Protein AF-G4ZP53-F1 (afdb_monomer_lite)

Secondary structure (DSSP, 8-state):
---------PPPPPPPPPP-PPPPPPPPPHHHHHHHHHHHHHTTT---------TT-----PPPPPPPPPPHHHHHHHHHHHHHHHHHHHHHHHT-SSHHHHHHHHHHS------------------PPP---HHHHHHHHHHHHHHHHHHHHH-TT-HHHHHHHHHHHHHHHHHHHHHHHHHHHHH-HHHHHHHHHHHHHHHHTTS---SS-SS-HHHHHHHHHHHHS-SS---TTSGGGHHHHHHHHHT-S--STTHHHHS---HHHHHHHHHHS-TTSPP-TTS--HHHHHHHTT--

Structure (mmCIF, N/CA/C/O backbone):
data_AF-G4ZP53-F1
#
_entry.id   AF-G4ZP53-F1
#
loop_
_atom_site.group_PDB
_atom_site.id
_atom_site.type_symbol
_atom_site.label_atom_id
_atom_site.label_alt_id
_atom_site.label_comp_id
_atom_site.label_asym_id
_atom_site.label_entity_id
_atom_site.label_seq_id
_atom_site.pdbx_PDB_ins_code
_atom_site.Cartn_x
_atom_site.Cartn_y
_atom_site.Cartn_z
_atom_site.occupancy
_atom_site.B_iso_or_equiv
_atom_site.auth_seq_id
_atom_site.auth_comp_id
_atom_site.auth_asym_id
_atom_site.auth_atom_id
_atom_site.pdbx_PDB_model_num
ATOM 1 N N . MET A 1 1 ? 71.358 40.873 -18.343 1.00 33.06 1 MET A N 1
ATOM 2 C CA . MET A 1 1 ? 71.218 42.328 -18.578 1.00 33.06 1 MET A CA 1
ATOM 3 C C . MET A 1 1 ? 69.753 42.599 -18.939 1.00 33.06 1 MET A C 1
ATOM 5 O O . MET A 1 1 ? 69.211 41.853 -19.737 1.00 33.06 1 MET A O 1
ATOM 9 N N . ASN A 1 2 ? 69.134 43.548 -18.224 1.00 31.17 2 ASN A N 1
ATOM 10 C CA . ASN A 1 2 ? 67.712 43.972 -18.117 1.00 31.17 2 ASN A CA 1
ATOM 11 C C . ASN A 1 2 ? 66.947 44.296 -19.434 1.00 31.17 2 ASN A C 1
ATOM 13 O O . ASN A 1 2 ? 67.624 44.522 -20.433 1.00 31.17 2 ASN A O 1
ATOM 17 N N . PRO A 1 3 ? 65.613 44.592 -19.424 1.00 44.81 3 PRO A N 1
ATOM 18 C CA . PRO A 1 3 ? 64.499 44.140 -18.559 1.00 44.81 3 PRO A CA 1
ATOM 19 C C . PRO A 1 3 ? 63.143 43.906 -19.312 1.00 44.81 3 PRO A C 1
ATOM 21 O O . PRO A 1 3 ? 63.052 43.948 -20.536 1.00 44.81 3 PRO A O 1
ATOM 24 N N . ALA A 1 4 ? 62.085 43.661 -18.526 1.00 37.22 4 ALA A N 1
ATOM 25 C CA . ALA A 1 4 ? 60.688 43.362 -18.862 1.00 37.22 4 ALA A CA 1
ATOM 26 C C . ALA A 1 4 ? 59.798 44.563 -19.270 1.00 37.22 4 ALA A C 1
ATOM 28 O O . ALA A 1 4 ? 60.019 45.681 -18.814 1.00 37.22 4 ALA A O 1
ATOM 29 N N . ALA A 1 5 ? 58.707 44.286 -20.005 1.00 38.03 5 ALA A N 1
ATOM 30 C CA . ALA A 1 5 ? 57.447 45.047 -19.950 1.00 38.03 5 ALA A CA 1
ATOM 31 C C . ALA A 1 5 ? 56.257 44.197 -20.456 1.00 38.03 5 ALA A C 1
ATOM 33 O O . ALA A 1 5 ? 56.155 43.871 -21.639 1.00 38.03 5 ALA A O 1
ATOM 34 N N . GLN A 1 6 ? 55.356 43.834 -19.537 1.00 39.41 6 GLN A N 1
ATOM 35 C CA . GLN A 1 6 ? 54.064 43.183 -19.785 1.00 39.41 6 GLN A CA 1
ATOM 36 C C . GLN A 1 6 ? 53.100 44.113 -20.546 1.00 39.41 6 GLN A C 1
ATOM 38 O O . GLN A 1 6 ? 52.934 45.271 -20.174 1.00 39.41 6 GLN A O 1
ATOM 43 N N . ARG A 1 7 ? 52.405 43.594 -21.570 1.00 39.69 7 ARG A N 1
ATOM 44 C CA . ARG A 1 7 ? 51.239 44.246 -22.194 1.00 39.69 7 ARG A CA 1
ATOM 45 C C . ARG A 1 7 ? 49.961 43.506 -21.804 1.00 39.69 7 ARG A C 1
ATOM 47 O O . ARG A 1 7 ? 49.760 42.361 -22.203 1.00 39.69 7 ARG A O 1
ATOM 54 N N . GLN A 1 8 ? 49.113 44.180 -21.036 1.00 36.97 8 GLN A N 1
ATOM 55 C CA . GLN A 1 8 ? 47.728 43.798 -20.767 1.00 36.97 8 GLN A CA 1
ATOM 56 C C . GLN A 1 8 ? 46.895 44.000 -22.049 1.00 36.97 8 GLN A C 1
ATOM 58 O O . GLN A 1 8 ? 47.072 44.994 -22.752 1.00 36.97 8 GLN A O 1
ATOM 63 N N . ARG A 1 9 ? 46.023 43.042 -22.388 1.00 35.06 9 ARG A N 1
ATOM 64 C CA . ARG A 1 9 ? 45.014 43.171 -23.453 1.00 35.06 9 ARG A CA 1
ATOM 65 C C . ARG A 1 9 ? 43.650 43.384 -22.795 1.00 35.06 9 ARG A C 1
ATOM 67 O O . ARG A 1 9 ? 43.096 42.437 -22.248 1.00 35.06 9 ARG A O 1
ATOM 74 N N . GLU A 1 10 ? 43.124 44.601 -22.873 1.00 33.16 10 GLU A N 1
ATOM 75 C CA . GLU A 1 10 ? 41.711 44.909 -22.627 1.00 33.16 10 GLU A CA 1
ATOM 76 C C . GLU A 1 10 ? 40.876 44.554 -23.873 1.00 33.16 10 GLU A C 1
ATOM 78 O O . GLU A 1 10 ? 41.286 44.823 -25.005 1.00 33.16 10 GLU A O 1
ATOM 83 N N . GLN A 1 11 ? 39.718 43.918 -23.670 1.00 34.62 11 GLN A N 1
ATOM 84 C CA . GLN A 1 11 ? 38.697 43.667 -24.696 1.00 34.62 11 GLN A CA 1
ATOM 85 C C . GLN A 1 11 ? 37.561 44.706 -24.578 1.00 34.62 11 GLN A C 1
ATOM 87 O O . GLN A 1 11 ? 37.183 45.040 -23.454 1.00 34.62 11 GLN A O 1
ATOM 92 N N . PRO A 1 12 ? 36.993 45.203 -25.697 1.00 36.53 12 PRO A N 1
ATOM 93 C CA . PRO A 1 12 ? 35.962 46.245 -25.696 1.00 36.53 12 PRO A CA 1
ATOM 94 C C . PRO A 1 12 ? 34.526 45.701 -25.536 1.00 36.53 12 PRO A C 1
ATOM 96 O O . PRO A 1 12 ? 34.220 44.573 -25.919 1.00 36.53 12 PRO A O 1
ATOM 99 N N . ALA A 1 13 ? 33.641 46.546 -24.992 1.00 38.09 13 ALA A N 1
ATOM 100 C CA . ALA A 1 13 ? 32.227 46.279 -24.702 1.00 38.09 13 ALA A CA 1
ATOM 101 C C . ALA A 1 13 ? 31.284 46.421 -25.930 1.00 38.09 13 ALA A C 1
ATOM 103 O O . ALA A 1 13 ? 31.569 47.230 -26.816 1.00 38.09 13 ALA A O 1
ATOM 104 N N . PRO A 1 14 ? 30.140 45.698 -25.982 1.00 42.34 14 PRO A N 1
ATOM 105 C CA . PRO A 1 14 ? 29.127 45.826 -27.040 1.00 42.34 14 PRO A CA 1
ATOM 106 C C . PRO A 1 14 ? 28.001 46.857 -26.730 1.00 42.34 14 PRO A C 1
ATOM 108 O O . PRO A 1 14 ? 27.829 47.246 -25.574 1.00 42.34 14 PRO A O 1
ATOM 111 N N . PRO A 1 15 ? 27.229 47.309 -27.750 1.00 40.31 15 PRO A N 1
ATOM 112 C CA . PRO A 1 15 ? 26.445 48.557 -27.723 1.00 40.31 15 PRO A CA 1
ATOM 113 C C . PRO A 1 15 ? 24.989 48.445 -27.214 1.00 40.31 15 PRO A C 1
ATOM 115 O O . PRO A 1 15 ? 24.373 47.379 -27.229 1.00 40.31 15 PRO A O 1
ATOM 118 N N . ALA A 1 16 ? 24.435 49.597 -26.811 1.00 36.03 16 ALA A N 1
ATOM 119 C CA . ALA A 1 16 ? 23.090 49.805 -26.259 1.00 36.03 16 ALA A CA 1
ATOM 120 C C . ALA A 1 16 ? 21.938 49.688 -27.288 1.00 36.03 16 ALA A C 1
ATOM 122 O O . ALA A 1 16 ? 22.104 50.002 -28.466 1.00 36.03 16 ALA A O 1
ATOM 123 N N . ARG A 1 17 ? 20.746 49.276 -26.820 1.00 37.78 17 ARG A N 1
ATOM 124 C CA . ARG A 1 17 ? 19.480 49.171 -27.586 1.00 37.78 17 ARG A CA 1
ATOM 125 C C . ARG A 1 17 ? 18.512 50.339 -27.281 1.00 37.78 17 ARG A C 1
ATOM 127 O O . ARG A 1 17 ? 18.593 50.891 -26.187 1.00 37.78 17 ARG A O 1
ATOM 134 N N . PRO A 1 18 ? 17.601 50.704 -28.212 1.00 38.97 18 PRO A N 1
ATOM 135 C CA . PRO A 1 18 ? 16.797 51.929 -28.136 1.00 38.97 18 PRO A CA 1
ATOM 136 C C . PRO A 1 18 ? 15.524 51.786 -27.280 1.00 38.97 18 PRO A C 1
ATOM 138 O O . PRO A 1 18 ? 14.988 50.691 -27.116 1.00 38.97 18 PRO A O 1
ATOM 141 N N . ALA A 1 19 ? 15.039 52.919 -26.760 1.00 35.34 19 ALA A N 1
ATOM 142 C CA . ALA A 1 19 ? 13.838 53.046 -25.932 1.00 35.34 19 ALA A CA 1
ATOM 143 C C . ALA A 1 19 ? 12.534 52.961 -26.753 1.00 35.34 19 ALA A C 1
ATOM 145 O O . ALA A 1 19 ? 12.456 53.500 -27.856 1.00 35.34 19 ALA A O 1
ATOM 146 N N . CYS A 1 20 ? 11.502 52.319 -26.194 1.00 30.23 20 CYS A N 1
ATOM 147 C CA . CYS A 1 20 ? 10.153 52.231 -26.764 1.00 30.23 20 CYS A CA 1
ATOM 148 C C . CYS A 1 20 ? 9.180 53.119 -25.960 1.00 30.23 20 CYS A C 1
ATOM 150 O O . CYS A 1 20 ? 9.273 53.181 -24.735 1.00 30.23 20 CYS A O 1
ATOM 152 N N . ALA A 1 21 ? 8.292 53.831 -26.659 1.00 35.56 21 ALA A N 1
ATOM 153 C CA . ALA A 1 21 ? 7.362 54.837 -26.130 1.00 35.56 21 ALA A CA 1
ATOM 154 C C . ALA A 1 21 ? 6.131 54.223 -25.409 1.00 35.56 21 ALA A C 1
ATOM 156 O O . ALA A 1 21 ? 5.796 53.066 -25.669 1.00 35.56 21 ALA A O 1
ATOM 157 N N . PRO A 1 22 ? 5.429 54.970 -24.527 1.00 40.16 22 PRO A N 1
ATOM 158 C CA . PRO A 1 22 ? 4.299 54.444 -23.756 1.00 40.16 22 PRO A CA 1
ATOM 159 C C . PRO A 1 22 ? 2.994 54.393 -24.571 1.00 40.16 22 PRO A C 1
ATOM 161 O O . PRO A 1 22 ? 2.666 55.321 -25.308 1.00 40.16 22 PRO A O 1
ATOM 164 N N . THR A 1 23 ? 2.234 53.305 -24.407 1.00 33.75 23 THR A N 1
ATOM 165 C CA . THR A 1 23 ? 0.906 53.100 -25.017 1.00 33.75 23 THR A CA 1
ATOM 166 C C . THR A 1 23 ? -0.193 53.654 -24.100 1.00 33.75 23 THR A C 1
ATOM 168 O O . THR A 1 23 ? -0.129 53.499 -22.883 1.00 33.75 23 THR A O 1
ATOM 171 N N . ARG A 1 24 ? -1.173 54.335 -24.704 1.00 37.19 24 ARG A N 1
ATOM 172 C CA . ARG A 1 24 ? -2.328 55.021 -24.096 1.00 37.19 24 ARG A CA 1
ATOM 173 C C . ARG A 1 24 ? -3.359 54.013 -23.557 1.00 37.19 24 ARG A C 1
ATOM 175 O O . ARG A 1 24 ? -3.644 53.037 -24.239 1.00 37.19 24 ARG A O 1
ATOM 182 N N . ALA A 1 25 ? -3.899 54.261 -22.361 1.00 37.12 25 ALA A N 1
ATOM 183 C CA . ALA A 1 25 ? -4.948 53.452 -21.732 1.00 37.12 25 ALA A CA 1
ATOM 184 C C . ALA A 1 25 ? -6.344 53.781 -22.304 1.00 37.12 25 ALA A C 1
ATOM 186 O O . ALA A 1 25 ? -6.660 54.955 -22.511 1.00 37.12 25 ALA A O 1
ATOM 187 N N . GLU A 1 26 ? -7.146 52.746 -22.553 1.00 37.09 26 GLU A N 1
ATOM 188 C CA . GLU A 1 26 ? -8.565 52.811 -22.945 1.00 37.09 26 GLU A CA 1
ATOM 189 C C . GLU A 1 26 ? -9.462 52.940 -21.691 1.00 37.09 26 GLU A C 1
ATOM 191 O O . GLU A 1 26 ? -9.089 52.410 -20.641 1.00 37.09 26 GLU A O 1
ATOM 196 N N . PRO A 1 27 ? -10.614 53.638 -21.758 1.00 43.22 27 PRO A N 1
ATOM 197 C CA . PRO A 1 27 ? -11.526 53.786 -20.621 1.00 43.22 27 PRO A CA 1
ATOM 198 C C . PRO A 1 27 ? -12.309 52.488 -20.338 1.00 43.22 27 PRO A C 1
ATOM 200 O O . PRO A 1 27 ? -12.797 51.843 -21.265 1.00 43.22 27 PRO A O 1
ATOM 203 N N . ALA A 1 28 ? -12.405 52.117 -19.055 1.00 44.16 28 ALA A N 1
ATOM 204 C CA . ALA A 1 28 ? -13.168 50.967 -18.560 1.00 44.16 28 ALA A CA 1
ATOM 205 C C . ALA A 1 28 ? -14.678 51.138 -18.811 1.00 44.16 28 ALA A C 1
ATOM 207 O O . ALA A 1 28 ? -15.167 52.264 -18.894 1.00 44.16 28 ALA A O 1
ATOM 208 N N . SER A 1 29 ? -15.392 50.024 -18.991 1.00 49.84 29 SER A N 1
ATOM 209 C CA . SER A 1 29 ? -16.815 50.012 -19.348 1.00 49.84 29 SER A CA 1
ATOM 210 C C . SER A 1 29 ? -17.708 50.034 -18.105 1.00 49.84 29 SER A C 1
ATOM 212 O O . SER A 1 29 ? -17.374 49.388 -17.116 1.00 49.84 29 SER A O 1
ATOM 214 N N . ASP A 1 30 ? -18.871 50.691 -18.190 1.00 53.75 30 ASP A N 1
ATOM 215 C CA . ASP A 1 30 ? -19.864 50.835 -17.103 1.00 53.75 30 ASP A CA 1
ATOM 216 C C . ASP A 1 30 ? -20.312 49.498 -16.457 1.00 53.75 30 ASP A C 1
ATOM 218 O O . ASP A 1 30 ? -20.890 49.494 -15.377 1.00 53.75 30 ASP A O 1
ATOM 222 N N . HIS A 1 31 ? -20.046 48.344 -17.084 1.00 53.19 31 HIS A N 1
ATOM 223 C CA . HIS A 1 31 ? -20.372 47.024 -16.527 1.00 53.19 31 HIS A CA 1
ATOM 224 C C . HIS A 1 31 ? -19.413 46.535 -15.435 1.00 53.19 31 HIS A C 1
ATOM 226 O O . HIS A 1 31 ? -19.810 45.702 -14.622 1.00 53.19 31 HIS A O 1
ATOM 232 N N . ASP A 1 32 ? -18.173 47.025 -15.411 1.00 54.69 32 ASP A N 1
ATOM 233 C CA . ASP A 1 32 ? -17.191 46.622 -14.399 1.00 54.69 32 ASP A CA 1
ATOM 234 C C . ASP A 1 32 ? -17.500 47.287 -13.042 1.00 54.69 32 ASP A C 1
ATOM 236 O O . ASP A 1 32 ? -17.315 46.684 -11.987 1.00 54.69 32 ASP A O 1
ATOM 240 N N . GLU A 1 33 ? -18.076 48.494 -13.073 1.00 57.78 33 GLU A N 1
ATOM 241 C CA . GLU A 1 33 ? -18.427 49.270 -11.878 1.00 57.78 33 GLU A CA 1
ATOM 242 C C . GLU A 1 33 ? -19.591 48.646 -11.085 1.00 57.78 33 GLU A C 1
ATOM 244 O O . GLU A 1 33 ? -19.566 48.645 -9.853 1.00 57.78 33 GLU A O 1
ATOM 249 N N . ASP A 1 34 ? -20.576 48.054 -11.772 1.00 62.50 34 ASP A N 1
ATOM 250 C CA . ASP A 1 34 ? -21.706 47.362 -11.135 1.00 62.50 34 ASP A CA 1
ATOM 251 C C . ASP A 1 34 ? -21.264 46.068 -10.424 1.00 62.50 34 ASP A C 1
ATOM 253 O O . ASP A 1 34 ? -21.747 45.756 -9.332 1.00 62.50 34 ASP A O 1
ATOM 257 N N . ILE A 1 35 ? -20.307 45.334 -11.006 1.00 59.75 35 ILE A N 1
ATOM 258 C CA . ILE A 1 35 ? -19.747 44.108 -10.414 1.00 59.75 35 ILE A CA 1
ATOM 259 C C . ILE A 1 35 ? -18.909 44.455 -9.178 1.00 59.75 35 ILE A C 1
ATOM 261 O O . ILE A 1 35 ? -19.040 43.807 -8.137 1.00 59.75 35 ILE A O 1
ATOM 265 N N . ASP A 1 36 ? -18.089 45.503 -9.260 1.00 60.09 36 ASP A N 1
ATOM 266 C CA . ASP A 1 36 ? -17.281 45.973 -8.134 1.00 60.09 36 ASP A CA 1
ATOM 267 C C . ASP A 1 36 ? -18.156 46.494 -6.981 1.00 60.09 36 ASP A C 1
ATOM 269 O O . ASP A 1 36 ? -17.849 46.253 -5.809 1.00 60.09 36 ASP A O 1
ATOM 273 N N . ALA A 1 37 ? -19.283 47.146 -7.289 1.00 60.72 37 ALA A N 1
ATOM 274 C CA . ALA A 1 37 ? -20.250 47.602 -6.292 1.00 60.72 37 ALA A CA 1
ATOM 275 C C . ALA A 1 37 ? -20.976 46.437 -5.592 1.00 60.72 37 ALA A C 1
ATOM 277 O O . ALA A 1 37 ? -21.176 46.478 -4.374 1.00 60.72 37 ALA A O 1
ATOM 278 N N . GLU A 1 38 ? -21.334 45.380 -6.329 1.00 61.84 38 GLU A N 1
ATOM 279 C CA . GLU A 1 38 ? -21.962 44.175 -5.770 1.00 61.84 38 GLU A CA 1
ATOM 280 C C . GLU A 1 38 ? -20.986 43.375 -4.884 1.00 61.84 38 GLU A C 1
ATOM 282 O O . GLU A 1 38 ? -21.357 42.919 -3.796 1.00 61.84 38 GLU A O 1
ATOM 287 N N . ILE A 1 39 ? -19.713 43.269 -5.287 1.00 57.72 39 ILE A N 1
ATOM 288 C CA . ILE A 1 39 ? -18.646 42.642 -4.488 1.00 57.72 39 ILE A CA 1
ATOM 289 C C . ILE A 1 39 ? -18.369 43.458 -3.215 1.00 57.72 39 ILE A C 1
ATOM 291 O O . ILE A 1 39 ? -18.307 42.897 -2.119 1.00 57.72 39 ILE A O 1
ATOM 295 N N . ALA A 1 40 ? -18.279 44.787 -3.321 1.00 59.62 40 ALA A N 1
ATOM 296 C CA . ALA A 1 40 ? -18.036 45.664 -2.175 1.00 59.62 40 ALA A CA 1
ATOM 297 C C . ALA A 1 40 ? -19.169 45.621 -1.134 1.00 59.62 40 ALA A C 1
ATOM 299 O O . ALA A 1 40 ? -18.906 45.704 0.069 1.00 59.62 40 ALA A O 1
ATOM 300 N N . ALA A 1 41 ? -20.422 45.458 -1.574 1.00 63.22 41 ALA A N 1
ATOM 301 C CA . ALA A 1 41 ? -21.568 45.304 -0.680 1.00 63.22 41 ALA A CA 1
ATOM 302 C C . ALA A 1 41 ? -21.555 43.962 0.075 1.00 63.22 41 ALA A C 1
ATOM 304 O O . ALA A 1 41 ? -22.010 43.896 1.219 1.00 63.22 41 ALA A O 1
ATOM 305 N N . ARG A 1 42 ? -21.013 42.901 -0.540 1.00 59.12 42 ARG A N 1
ATOM 306 C CA . ARG A 1 42 ? -20.902 41.565 0.063 1.00 59.12 42 ARG A CA 1
ATOM 307 C C . ARG A 1 42 ? -19.813 41.483 1.137 1.00 59.12 42 ARG A C 1
ATOM 309 O O . ARG A 1 42 ? -20.034 40.828 2.153 1.00 59.12 42 ARG A O 1
ATOM 316 N N . ASP A 1 43 ? -18.698 42.186 0.942 1.00 55.91 43 ASP A N 1
ATOM 317 C CA . ASP A 1 43 ? -17.514 42.131 1.817 1.00 55.91 43 ASP A CA 1
ATOM 318 C C . ASP A 1 43 ? -17.404 43.334 2.784 1.00 55.91 43 ASP A C 1
ATOM 320 O O . ASP A 1 43 ? -16.343 43.619 3.337 1.00 55.91 43 ASP A O 1
ATOM 324 N N . GLY A 1 44 ? -18.504 44.064 3.009 1.00 56.28 44 GLY A N 1
ATOM 325 C CA . GLY A 1 44 ? -18.569 45.138 4.011 1.00 56.28 44 GLY A CA 1
ATOM 326 C C . GLY A 1 44 ? -17.712 46.374 3.701 1.00 56.28 44 GLY A C 1
ATOM 327 O O . GLY A 1 44 ? -17.406 47.146 4.608 1.00 56.28 44 GLY A O 1
ATOM 328 N N . GLY A 1 45 ? -17.333 46.583 2.437 1.00 54.53 45 GLY A N 1
ATOM 329 C CA . GLY A 1 45 ? -16.520 47.721 2.002 1.00 54.53 45 GLY A CA 1
ATOM 330 C C . GLY A 1 45 ? -15.002 47.556 2.161 1.00 54.53 45 GLY A C 1
ATOM 331 O O . GLY A 1 45 ? -14.269 48.512 1.904 1.00 54.53 45 GLY A O 1
ATOM 332 N N . GLU A 1 46 ? -14.495 46.378 2.541 1.00 49.22 46 GLU A N 1
ATOM 333 C CA . GLU A 1 46 ? -13.049 46.117 2.557 1.00 49.22 46 GLU A CA 1
ATOM 334 C C . GLU A 1 46 ? -12.534 45.780 1.146 1.00 49.22 46 GLU A C 1
ATOM 336 O O . GLU A 1 46 ? -12.461 44.626 0.730 1.00 49.22 46 GLU A O 1
ATOM 341 N N . ALA A 1 47 ? -12.153 46.808 0.382 1.00 51.59 47 ALA A N 1
ATOM 342 C CA . ALA A 1 47 ? -11.497 46.624 -0.909 1.00 51.59 47 ALA A CA 1
ATOM 343 C C . ALA A 1 47 ? -10.062 46.094 -0.715 1.00 51.59 47 ALA A C 1
ATOM 345 O O . ALA A 1 47 ? -9.168 46.813 -0.254 1.00 51.59 47 ALA A O 1
ATOM 346 N N . PHE A 1 48 ? -9.822 44.833 -1.083 1.00 49.03 48 PHE A N 1
ATOM 347 C CA . PHE A 1 48 ? -8.476 44.259 -1.085 1.00 49.03 48 PHE A CA 1
ATOM 348 C C . PHE A 1 48 ? -7.577 44.995 -2.095 1.00 49.03 48 PHE A C 1
ATOM 350 O O . PHE A 1 48 ? -7.991 45.225 -3.232 1.00 49.03 48 PHE A O 1
ATOM 357 N N . PRO A 1 49 ? -6.326 45.345 -1.736 1.00 54.38 49 PRO A N 1
ATOM 358 C CA . PRO A 1 49 ? -5.443 46.067 -2.641 1.00 54.38 49 PRO A CA 1
ATOM 359 C C . PRO A 1 49 ? -5.119 45.210 -3.868 1.00 54.38 49 PRO A C 1
ATOM 361 O O . PRO A 1 49 ? -4.477 44.160 -3.768 1.00 54.38 49 PRO A O 1
ATOM 364 N N . THR A 1 50 ? -5.520 45.682 -5.046 1.00 55.28 50 THR A N 1
ATOM 365 C CA . THR A 1 50 ? -5.150 45.093 -6.332 1.00 55.28 50 THR A CA 1
ATOM 366 C C . THR A 1 50 ? -3.671 45.361 -6.601 1.00 55.28 50 THR A C 1
ATOM 368 O O . THR A 1 50 ? -3.244 46.473 -6.909 1.00 55.28 50 THR A O 1
ATOM 371 N N . LEU A 1 51 ? -2.841 44.327 -6.441 1.00 56.41 51 LEU A N 1
ATOM 372 C CA . LEU A 1 51 ? -1.410 44.417 -6.729 1.00 56.41 51 LEU A CA 1
ATOM 373 C C . LEU A 1 51 ? -1.185 44.316 -8.248 1.00 56.41 51 LEU A C 1
ATOM 375 O O . LEU A 1 51 ? -1.547 43.295 -8.836 1.00 56.41 51 LEU A O 1
ATOM 379 N N . PRO A 1 52 ? -0.552 45.308 -8.905 1.00 54.66 52 PRO A N 1
ATOM 380 C CA . PRO A 1 52 ? -0.274 45.232 -10.334 1.00 54.66 52 PRO A CA 1
ATOM 381 C C . PRO A 1 52 ? 0.810 44.178 -10.609 1.00 54.66 52 PRO A C 1
ATOM 383 O O . PRO A 1 52 ? 2.000 44.373 -10.335 1.00 54.66 52 PRO A O 1
ATOM 386 N N . ILE A 1 53 ? 0.396 43.037 -11.162 1.00 54.66 53 ILE A N 1
ATOM 387 C CA . ILE A 1 53 ? 1.297 41.971 -11.611 1.00 54.66 53 ILE A CA 1
ATOM 388 C C . ILE A 1 53 ? 1.830 42.355 -12.998 1.00 54.66 53 ILE A C 1
ATOM 390 O O . ILE A 1 53 ? 1.169 42.161 -14.013 1.00 54.66 53 ILE A O 1
ATOM 394 N N . GLY A 1 54 ? 3.035 42.919 -13.043 1.00 61.03 54 GLY A N 1
ATOM 395 C CA . GLY A 1 54 ? 3.803 43.146 -14.265 1.00 61.03 54 GLY A CA 1
ATOM 396 C C . GLY A 1 54 ? 4.934 42.116 -14.408 1.00 61.03 54 GLY A C 1
ATOM 397 O O . GLY A 1 54 ? 5.313 41.475 -13.426 1.00 61.03 54 GLY A O 1
ATOM 398 N N . PRO A 1 55 ? 5.549 41.972 -15.598 1.00 55.47 55 PRO A N 1
ATOM 399 C CA . PRO A 1 55 ? 6.572 40.951 -15.882 1.00 55.47 55 PRO A CA 1
ATOM 400 C C . PRO A 1 55 ? 7.903 41.109 -15.111 1.00 55.47 55 PRO A C 1
ATOM 402 O O . PRO A 1 55 ? 8.841 40.351 -15.345 1.00 55.47 55 PRO A O 1
ATOM 405 N N . GLY A 1 56 ? 7.995 42.063 -14.179 1.00 57.44 56 GLY A N 1
ATOM 406 C CA . GLY A 1 56 ? 9.121 42.240 -13.255 1.00 57.44 56 GLY A CA 1
ATOM 407 C C . GLY A 1 56 ? 8.725 42.340 -11.777 1.00 57.44 56 GLY A C 1
ATOM 408 O O . GLY A 1 56 ? 9.607 42.458 -10.928 1.00 57.44 56 GLY A O 1
ATOM 409 N N . THR A 1 57 ? 7.434 42.283 -11.437 1.00 53.06 57 THR A N 1
ATOM 410 C CA . THR A 1 57 ? 6.963 42.364 -10.049 1.00 53.06 57 THR A CA 1
ATOM 411 C C . THR A 1 57 ? 6.883 40.961 -9.455 1.00 53.06 57 THR A C 1
ATOM 413 O O . THR A 1 57 ? 5.831 40.334 -9.408 1.00 53.06 57 THR A O 1
ATOM 416 N N . ALA A 1 58 ? 8.016 40.436 -8.988 1.00 56.88 58 ALA A N 1
ATOM 417 C CA . ALA A 1 58 ? 7.978 39.347 -8.018 1.00 56.88 58 ALA A CA 1
ATOM 418 C C . ALA A 1 58 ? 7.647 39.971 -6.651 1.00 56.88 58 ALA A C 1
ATOM 420 O O . ALA A 1 58 ? 8.476 40.733 -6.144 1.00 56.88 58 ALA A O 1
ATOM 421 N N . PRO A 1 59 ? 6.469 39.714 -6.047 1.00 57.91 59 PRO A N 1
ATOM 422 C CA . PRO A 1 59 ? 6.181 40.230 -4.717 1.00 57.91 59 PRO A CA 1
ATOM 423 C C . PRO A 1 59 ? 7.269 39.745 -3.756 1.00 57.91 59 PRO A C 1
ATOM 425 O O . PRO A 1 59 ? 7.582 38.550 -3.690 1.00 57.91 59 PRO A O 1
ATOM 428 N N . ALA A 1 60 ? 7.894 40.689 -3.050 1.00 57.03 60 ALA A N 1
ATOM 429 C CA . ALA A 1 60 ? 8.897 40.374 -2.046 1.00 57.03 60 ALA A CA 1
ATOM 430 C C . ALA A 1 60 ? 8.291 39.396 -1.031 1.00 57.03 60 ALA A C 1
ATOM 432 O O . ALA A 1 60 ? 7.136 39.545 -0.629 1.00 57.03 60 ALA A O 1
ATOM 433 N N . ARG A 1 61 ? 9.056 38.371 -0.632 1.00 56.12 61 ARG A N 1
ATOM 434 C CA . ARG A 1 61 ? 8.601 37.385 0.356 1.00 56.12 61 ARG A CA 1
ATOM 435 C C . ARG A 1 61 ? 8.272 38.102 1.667 1.00 56.12 61 ARG A C 1
ATOM 437 O O . ARG A 1 61 ? 9.177 38.426 2.429 1.00 56.12 61 ARG A O 1
ATOM 444 N N . GLN A 1 62 ? 6.986 38.324 1.917 1.00 56.53 62 GLN A N 1
ATOM 445 C CA . GLN A 1 62 ? 6.489 38.814 3.197 1.00 56.53 62 GLN A CA 1
ATOM 446 C C . GLN A 1 62 ? 6.827 37.780 4.290 1.00 56.53 62 GLN A C 1
ATOM 448 O O . GLN A 1 62 ? 6.764 36.567 4.031 1.00 56.53 62 GLN A O 1
ATOM 453 N N . PRO A 1 63 ? 7.215 38.213 5.502 1.00 57.22 63 PRO A N 1
ATOM 454 C CA . PRO A 1 63 ? 7.365 37.303 6.627 1.00 57.22 63 PRO A CA 1
ATOM 455 C C . PRO A 1 63 ? 6.033 36.587 6.874 1.00 57.22 63 PRO A C 1
ATOM 457 O O . PRO A 1 63 ? 4.964 37.189 6.818 1.00 57.22 63 PRO A O 1
ATOM 460 N N . ARG A 1 64 ? 6.094 35.272 7.110 1.00 64.25 64 ARG A N 1
ATOM 461 C CA . ARG A 1 64 ? 4.903 34.455 7.376 1.00 64.25 64 ARG A CA 1
ATOM 462 C C . ARG A 1 64 ? 4.134 35.043 8.560 1.00 64.25 64 ARG A C 1
ATOM 464 O O . ARG A 1 64 ? 4.742 35.235 9.614 1.00 64.25 64 ARG A O 1
ATOM 471 N N . LEU A 1 65 ? 2.827 35.262 8.390 1.00 61.81 65 LEU A N 1
ATOM 472 C CA . LEU A 1 65 ? 1.910 35.570 9.487 1.00 61.81 65 LEU A CA 1
ATOM 473 C C . LEU A 1 65 ? 2.141 34.550 10.607 1.00 61.81 65 LEU A C 1
ATOM 475 O O . LEU A 1 65 ? 2.057 33.339 10.387 1.00 61.81 65 LEU A O 1
ATOM 479 N N . ARG A 1 66 ? 2.520 35.038 11.788 1.00 61.28 66 ARG A N 1
ATOM 480 C CA . ARG A 1 66 ? 2.648 34.213 12.987 1.00 61.28 66 ARG A CA 1
ATOM 481 C C . ARG A 1 66 ? 1.348 34.355 13.756 1.00 61.28 66 ARG A C 1
ATOM 483 O O . ARG A 1 66 ? 1.009 35.461 14.162 1.00 61.28 66 ARG A O 1
ATOM 490 N N . LEU A 1 67 ? 0.633 33.246 13.928 1.00 65.38 67 LEU A N 1
ATOM 491 C CA . LEU A 1 67 ? -0.495 33.197 14.851 1.00 65.38 67 LEU A CA 1
ATOM 492 C C . LEU A 1 67 ? 0.010 33.597 16.244 1.00 65.38 67 LEU A C 1
ATOM 494 O O . LEU A 1 67 ? 1.098 33.175 16.654 1.00 65.38 67 LEU A O 1
ATOM 498 N N . ARG A 1 68 ? -0.746 34.452 16.942 1.00 78.69 68 ARG A N 1
ATOM 499 C CA . ARG A 1 68 ? -0.463 34.784 18.342 1.00 78.69 68 ARG A CA 1
ATOM 500 C C . ARG A 1 68 ? -0.522 33.486 19.147 1.00 78.69 68 ARG A C 1
ATOM 502 O O . ARG A 1 68 ? -1.432 32.689 18.935 1.00 78.69 68 ARG A O 1
ATOM 509 N N . GLN A 1 69 ? 0.436 33.268 20.045 1.00 75.12 69 GLN A N 1
ATOM 510 C CA . GLN A 1 69 ? 0.324 32.161 20.992 1.00 75.12 69 GLN A CA 1
ATOM 511 C C . GLN A 1 69 ? -0.864 32.449 21.916 1.00 75.12 69 GLN A C 1
ATOM 513 O O . GLN A 1 69 ? -0.914 33.516 22.528 1.00 75.12 69 GLN A O 1
ATOM 518 N N . LEU A 1 70 ? -1.834 31.538 21.932 1.00 75.69 70 LEU A N 1
ATOM 519 C CA . LEU A 1 70 ? -2.961 31.558 22.862 1.00 75.69 70 LEU A CA 1
ATOM 520 C C . LEU A 1 70 ? -2.461 31.110 24.238 1.00 75.69 70 LEU A C 1
ATOM 522 O O . LEU A 1 70 ? -1.613 30.213 24.304 1.00 75.69 70 LEU A O 1
ATOM 526 N N . THR A 1 71 ? -2.959 31.720 25.314 1.00 86.62 71 THR A N 1
ATOM 527 C CA . THR A 1 71 ? -2.698 31.221 26.676 1.00 86.62 71 THR A CA 1
ATOM 528 C C . THR A 1 71 ? -3.366 29.860 26.879 1.00 86.62 71 THR A C 1
ATOM 530 O O . THR A 1 71 ? -4.244 29.482 26.109 1.00 86.62 71 THR A O 1
ATOM 533 N N . GLU A 1 72 ? -2.950 29.107 27.896 1.00 80.50 72 GLU A N 1
ATOM 534 C CA . GLU A 1 72 ? -3.529 27.788 28.202 1.00 80.50 72 GLU A CA 1
ATOM 535 C C . GLU A 1 72 ? -5.049 27.875 28.425 1.00 80.50 72 GLU A C 1
ATOM 537 O O . GLU A 1 72 ? -5.799 27.122 27.812 1.00 80.50 72 GLU A O 1
ATOM 542 N N . ASP A 1 73 ? -5.514 28.898 29.151 1.00 84.31 73 ASP A N 1
ATOM 543 C CA . ASP A 1 73 ? -6.947 29.167 29.346 1.00 84.31 73 ASP A CA 1
ATOM 544 C C . ASP A 1 73 ? -7.687 29.466 28.026 1.00 84.31 73 ASP A C 1
ATOM 546 O O . ASP A 1 73 ? -8.816 29.026 27.818 1.00 84.31 73 ASP A O 1
ATOM 550 N N . GLU A 1 74 ? -7.058 30.210 27.107 1.00 81.38 74 GLU A N 1
ATOM 551 C CA . GLU A 1 74 ? -7.631 30.509 25.788 1.00 81.38 74 GLU A CA 1
ATOM 552 C C . GLU A 1 74 ? -7.647 29.266 24.881 1.00 81.38 74 GLU A C 1
ATOM 554 O O . GLU A 1 74 ? -8.554 29.114 24.061 1.00 81.38 74 GLU A O 1
ATOM 559 N N . GLN A 1 75 ? -6.661 28.373 25.019 1.00 81.81 75 GLN A N 1
ATOM 560 C CA . GLN A 1 75 ? -6.614 27.097 24.301 1.00 81.81 75 GLN A CA 1
ATOM 561 C C . GLN A 1 75 ? -7.690 26.139 24.804 1.00 81.81 75 GLN A C 1
ATOM 563 O O . GLN A 1 75 ? -8.379 25.543 23.982 1.00 81.81 75 GLN A O 1
ATOM 568 N N . GLU A 1 76 ? -7.888 26.043 26.117 1.00 83.56 76 GLU A N 1
ATOM 569 C CA . GLU A 1 76 ? -8.941 25.222 26.720 1.00 83.56 76 GLU A CA 1
ATOM 570 C C . GLU A 1 76 ? -10.342 25.748 26.350 1.00 83.56 76 GLU A C 1
ATOM 572 O O . GLU A 1 76 ? -11.237 24.989 25.970 1.00 83.56 76 GLU A O 1
ATOM 577 N N . ALA A 1 77 ? -10.531 27.074 26.348 1.00 85.62 77 ALA A N 1
ATOM 578 C CA . ALA A 1 77 ? -11.769 27.699 25.878 1.00 85.62 77 ALA A CA 1
ATOM 579 C C . ALA A 1 77 ? -12.025 27.438 24.379 1.00 85.62 77 ALA A C 1
ATOM 581 O O . ALA A 1 77 ? -13.156 27.182 23.967 1.00 85.62 77 ALA A O 1
ATOM 582 N N . ALA A 1 78 ? -10.979 27.462 23.547 1.00 82.25 78 ALA A N 1
ATOM 583 C CA . ALA A 1 78 ? -11.097 27.134 22.129 1.00 82.25 78 ALA A CA 1
ATOM 584 C C . ALA A 1 78 ? -11.366 25.636 21.898 1.00 82.25 78 ALA A C 1
ATOM 586 O O . ALA A 1 78 ? -12.170 25.287 21.034 1.00 82.25 78 ALA A O 1
ATOM 587 N N . ALA A 1 79 ? -10.728 24.757 22.673 1.00 80.31 79 ALA A N 1
ATOM 588 C CA . ALA A 1 79 ? -10.924 23.314 22.607 1.00 80.31 79 ALA A CA 1
ATOM 589 C C . ALA A 1 79 ? -12.353 22.929 23.006 1.00 80.31 79 ALA A C 1
ATOM 591 O O . ALA A 1 79 ? -13.007 22.190 22.276 1.00 80.31 79 ALA A O 1
ATOM 592 N N . SER A 1 80 ? -12.877 23.497 24.095 1.00 84.81 80 SER A N 1
ATOM 593 C CA . SER A 1 80 ? -14.265 23.278 24.525 1.00 84.81 80 SER A CA 1
ATOM 594 C C . SER A 1 80 ? -15.290 23.809 23.515 1.00 84.81 80 SER A C 1
ATOM 596 O O . SER A 1 80 ? -16.282 23.133 23.235 1.00 84.81 80 SER A O 1
ATOM 598 N N . ALA A 1 81 ? -15.039 24.966 22.893 1.00 83.25 81 ALA A N 1
ATOM 599 C CA . ALA A 1 81 ? -15.895 25.485 21.825 1.00 83.25 81 ALA A CA 1
ATOM 600 C C . ALA A 1 81 ? -15.885 24.582 20.574 1.00 83.25 81 ALA A C 1
ATOM 602 O O . ALA A 1 81 ? -16.944 24.296 20.014 1.00 83.25 81 ALA A O 1
ATOM 603 N N . LEU A 1 82 ? -14.709 24.094 20.159 1.00 85.94 82 LEU A N 1
ATOM 604 C CA . LEU A 1 82 ? -14.575 23.149 19.043 1.00 85.94 82 LEU A CA 1
ATOM 605 C C . LEU A 1 82 ? -15.246 21.809 19.344 1.00 85.94 82 LEU A C 1
ATOM 607 O O . LEU A 1 82 ? -15.914 21.263 18.471 1.00 85.94 82 LEU A O 1
ATOM 611 N N . GLN A 1 83 ? -15.099 21.304 20.568 1.00 84.06 83 GLN A N 1
ATOM 612 C CA . GLN A 1 83 ? -15.741 20.076 21.026 1.00 84.06 83 GLN A CA 1
ATOM 613 C C . GLN A 1 83 ? -17.269 20.208 20.974 1.00 84.06 83 GLN A C 1
ATOM 615 O O . GLN A 1 83 ? -17.934 19.360 20.388 1.00 84.06 83 GLN A O 1
ATOM 620 N N . THR A 1 84 ? -17.816 21.317 21.483 1.00 87.50 84 THR A N 1
ATOM 621 C CA . THR A 1 84 ? -19.264 21.594 21.450 1.00 87.50 84 THR A CA 1
ATOM 622 C C . THR A 1 84 ? -19.785 21.660 20.012 1.00 87.50 84 THR A C 1
ATOM 624 O O . THR A 1 84 ? -20.811 21.067 19.686 1.00 87.50 84 THR A O 1
ATOM 627 N N . MET A 1 85 ? -19.056 22.342 19.123 1.00 84.69 85 MET A N 1
ATOM 628 C CA . MET A 1 85 ? -19.396 22.412 17.700 1.00 84.69 85 MET A CA 1
ATOM 629 C C . MET A 1 85 ? -19.329 21.032 17.025 1.00 84.69 85 MET A C 1
ATOM 631 O O . MET A 1 85 ? -20.181 20.714 16.196 1.00 84.69 85 MET A O 1
ATOM 635 N N . ALA A 1 86 ? -18.324 20.217 17.356 1.00 84.94 86 ALA A N 1
ATOM 636 C CA . ALA A 1 86 ? -18.161 18.878 16.799 1.00 84.94 86 ALA A CA 1
ATOM 637 C C . ALA A 1 86 ? -19.293 17.940 17.237 1.00 84.94 86 ALA A C 1
ATOM 639 O O . ALA A 1 86 ? -19.822 17.205 16.407 1.00 84.94 86 ALA A O 1
ATOM 640 N N . GLU A 1 87 ? -19.699 18.002 18.505 1.00 86.38 87 GLU A N 1
ATOM 641 C CA . GLU A 1 87 ? -20.834 17.244 19.039 1.00 86.38 87 GLU A CA 1
ATOM 642 C C . GLU A 1 87 ? -22.152 17.668 18.378 1.00 86.38 87 GLU A C 1
ATOM 644 O O . GLU A 1 87 ? -22.923 16.818 17.937 1.00 86.38 87 GLU A O 1
ATOM 649 N N . GLU A 1 88 ? -22.384 18.974 18.210 1.00 86.25 88 GLU A N 1
ATOM 650 C CA . GLU A 1 88 ? -23.573 19.483 17.519 1.00 86.25 88 GLU A CA 1
ATOM 651 C C . GLU A 1 88 ? -23.631 19.024 16.051 1.00 86.25 88 GLU A C 1
ATOM 653 O O . GLU A 1 88 ? -24.693 18.644 15.553 1.00 86.25 88 GLU A O 1
ATOM 658 N N . LEU A 1 89 ? -22.495 19.044 15.347 1.00 83.25 89 LEU A N 1
ATOM 659 C CA . LEU A 1 89 ? -22.411 18.555 13.970 1.00 83.25 89 LEU A CA 1
ATOM 660 C C . LEU A 1 89 ? -22.591 17.036 13.888 1.00 83.25 89 LEU A C 1
ATOM 662 O O . LEU A 1 89 ? -23.246 16.572 12.959 1.00 83.25 89 LEU A O 1
ATOM 666 N N . ALA A 1 90 ? -22.069 16.272 14.850 1.00 85.69 90 ALA A N 1
ATOM 667 C CA . ALA A 1 90 ? -22.243 14.823 14.902 1.00 85.69 90 ALA A CA 1
ATOM 668 C C . ALA A 1 90 ? -23.721 14.437 15.051 1.00 85.69 90 ALA A C 1
ATOM 670 O O . ALA A 1 90 ? -24.208 13.639 14.252 1.00 85.69 90 ALA A O 1
ATOM 671 N N . CYS A 1 91 ? -24.453 15.072 15.976 1.00 87.19 91 CYS A N 1
ATOM 672 C CA . CYS A 1 91 ? -25.896 14.855 16.123 1.00 87.19 91 CYS A CA 1
ATOM 673 C C . CYS A 1 91 ? -26.653 15.186 14.826 1.00 87.19 91 CYS A C 1
ATOM 675 O O . CYS A 1 91 ? -27.469 14.399 14.365 1.00 87.19 91 CYS A O 1
ATOM 677 N N . LYS A 1 92 ? -26.331 16.311 14.168 1.00 84.75 92 LYS A N 1
ATOM 678 C CA . LYS A 1 92 ? -26.973 16.705 12.897 1.00 84.75 92 LYS A CA 1
ATOM 679 C C . LYS A 1 92 ? -26.677 15.754 11.735 1.00 84.75 92 LYS A C 1
ATOM 681 O O . LYS A 1 92 ? -27.495 15.643 10.825 1.00 84.75 92 LYS A O 1
ATOM 686 N N . ILE A 1 93 ? -25.507 15.113 11.731 1.00 86.56 93 ILE A N 1
ATOM 687 C CA . ILE A 1 93 ? -25.145 14.096 10.736 1.00 86.56 93 ILE A CA 1
ATOM 688 C C . ILE A 1 93 ? -25.897 12.790 11.014 1.00 86.56 93 ILE A C 1
ATOM 690 O O . ILE A 1 93 ? -26.369 12.163 10.069 1.00 86.56 93 ILE A O 1
ATOM 694 N N . GLU A 1 94 ? -26.021 12.391 12.282 1.00 87.56 94 GLU A N 1
ATOM 695 C CA . GLU A 1 94 ? -26.753 11.185 12.692 1.00 87.56 94 GLU A CA 1
ATOM 696 C C . GLU A 1 94 ? -28.262 11.307 12.426 1.00 87.56 94 GLU A C 1
ATOM 698 O O . GLU A 1 94 ? -28.871 10.373 11.908 1.00 87.56 94 GLU A O 1
ATOM 703 N N . ASP A 1 95 ? -28.835 12.487 12.672 1.00 86.38 95 ASP A N 1
ATOM 704 C CA . ASP A 1 95 ? -30.254 12.797 12.453 1.00 86.38 95 ASP A CA 1
ATOM 705 C C . ASP A 1 95 ? -30.601 13.111 10.980 1.00 86.38 95 ASP A C 1
ATOM 707 O O . ASP A 1 95 ? -31.726 13.502 10.663 1.00 86.38 95 ASP A O 1
ATOM 711 N N . ALA A 1 96 ? -29.650 12.998 10.047 1.00 88.81 96 ALA A N 1
ATOM 712 C CA . ALA A 1 96 ? -29.889 13.348 8.651 1.00 88.81 96 ALA A CA 1
ATOM 713 C C . ALA A 1 96 ? -30.723 12.276 7.917 1.00 88.81 96 ALA A C 1
ATOM 715 O O . ALA A 1 96 ? -30.227 11.209 7.561 1.00 88.81 96 ALA A O 1
ATOM 716 N N . ASP A 1 97 ? -31.963 12.620 7.549 1.00 83.88 97 ASP A N 1
ATOM 717 C CA . ASP A 1 97 ? -32.895 11.741 6.813 1.00 83.88 97 ASP A CA 1
ATOM 718 C C . ASP A 1 97 ? -32.458 11.404 5.368 1.00 83.88 97 ASP A C 1
ATOM 720 O O . ASP A 1 97 ? -33.073 10.580 4.684 1.00 83.88 97 ASP A O 1
ATOM 724 N N . SER A 1 98 ? -31.429 12.081 4.847 1.0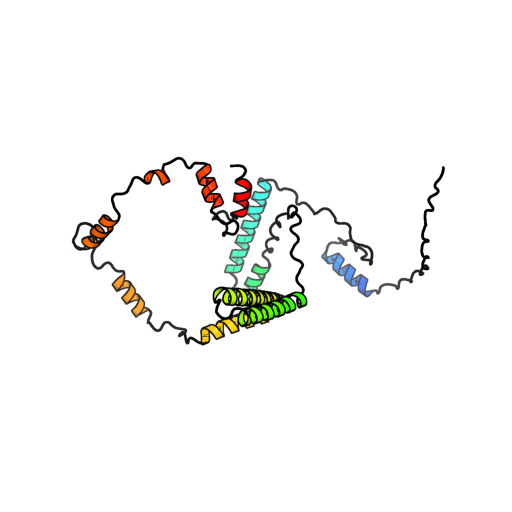0 86.56 98 SER A N 1
ATOM 725 C CA . SER A 1 98 ? -30.938 11.886 3.481 1.00 86.56 98 SER A CA 1
ATOM 726 C C . SER A 1 98 ? -29.445 12.171 3.346 1.00 86.56 98 SER A C 1
ATOM 728 O O . SER A 1 98 ? -28.901 13.088 3.966 1.00 86.56 98 SER A O 1
ATOM 730 N N . TRP A 1 99 ? -28.797 11.435 2.441 1.00 78.94 99 TRP A N 1
ATOM 731 C CA . TRP A 1 99 ? -27.374 11.594 2.129 1.00 78.94 99 TRP A CA 1
ATOM 732 C C . TRP A 1 99 ? -27.007 13.022 1.701 1.00 78.94 99 TRP A C 1
ATOM 734 O O . TRP A 1 99 ? -25.982 13.550 2.112 1.00 78.94 99 TRP A O 1
ATOM 744 N N . THR A 1 100 ? -27.873 13.685 0.930 1.00 81.12 100 THR A N 1
ATOM 745 C CA . THR A 1 100 ? -27.674 15.077 0.500 1.00 81.12 100 THR A CA 1
ATOM 746 C C . THR A 1 100 ? -27.656 16.070 1.662 1.00 81.12 100 THR A C 1
ATOM 748 O O . THR A 1 100 ? -26.950 17.070 1.590 1.00 81.12 100 THR A O 1
ATOM 751 N N . SER A 1 101 ? -28.410 15.804 2.735 1.00 78.31 101 SER A N 1
ATOM 752 C CA . SER A 1 101 ? -28.394 16.639 3.942 1.00 78.31 101 SER A CA 1
ATOM 753 C C . SER A 1 101 ? -27.160 16.353 4.800 1.00 78.31 101 SER A C 1
ATOM 755 O O . SER A 1 101 ? -26.524 17.288 5.282 1.00 78.31 101 SER A O 1
ATOM 757 N N . GLY A 1 102 ? -26.783 15.075 4.939 1.00 79.94 102 GLY A N 1
ATOM 758 C CA . GLY A 1 102 ? -25.572 14.656 5.653 1.00 79.94 102 GLY A CA 1
ATOM 759 C C . GLY A 1 102 ? -24.286 15.206 5.027 1.00 79.94 102 GLY A C 1
ATOM 760 O O . GLY A 1 102 ? -23.426 15.717 5.741 1.00 79.94 102 GLY A O 1
ATOM 761 N N . ASP A 1 103 ? -24.182 15.192 3.695 1.00 83.31 103 ASP A N 1
ATOM 762 C CA . ASP A 1 103 ? -23.031 15.733 2.955 1.00 83.31 103 ASP A CA 1
ATOM 763 C C . ASP A 1 103 ? -22.852 17.245 3.186 1.00 83.31 103 ASP A C 1
ATOM 765 O O . ASP A 1 103 ? -21.736 17.730 3.377 1.00 83.31 103 ASP A O 1
ATOM 769 N N . GLY A 1 104 ? -23.960 17.989 3.294 1.00 81.25 104 GLY A N 1
ATOM 770 C CA . GLY A 1 104 ? -23.943 19.403 3.670 1.00 81.25 104 GLY A CA 1
ATOM 771 C C . GLY A 1 104 ? -23.288 19.639 5.034 1.00 81.25 104 GLY A C 1
ATOM 772 O O . GLY A 1 104 ? -22.420 20.505 5.154 1.00 81.25 104 GLY A O 1
ATOM 773 N N . TYR A 1 105 ? -23.627 18.832 6.041 1.00 80.62 105 TYR A N 1
ATOM 774 C CA . TYR A 1 105 ? -23.025 18.934 7.374 1.00 80.62 105 TYR A CA 1
ATOM 775 C C . TYR A 1 105 ? -21.556 18.500 7.399 1.00 80.62 105 TYR A C 1
ATOM 777 O O . TYR A 1 105 ? -20.741 19.164 8.037 1.00 80.62 105 TYR A O 1
ATOM 785 N N . ILE A 1 106 ? -21.194 17.448 6.659 1.00 80.38 106 ILE A N 1
ATOM 786 C CA . ILE A 1 106 ? -19.802 16.990 6.531 1.00 80.38 106 ILE A CA 1
ATOM 787 C C . ILE A 1 106 ? -18.944 18.061 5.841 1.00 80.38 106 ILE A C 1
ATOM 789 O O . ILE A 1 106 ? -17.829 18.337 6.282 1.00 80.38 106 ILE A O 1
ATOM 793 N N . SER A 1 107 ? -19.472 18.718 4.805 1.00 76.31 107 SER A N 1
ATOM 794 C CA . SER A 1 107 ? -18.777 19.797 4.089 1.00 76.31 107 SER A CA 1
ATOM 795 C C . SER A 1 107 ? -18.613 21.080 4.917 1.00 76.31 107 SER A C 1
ATOM 797 O O . SER A 1 107 ? -17.695 21.862 4.666 1.00 76.31 107 SER A O 1
ATOM 799 N N . ALA A 1 108 ? -19.473 21.284 5.921 1.00 74.75 108 ALA A N 1
ATOM 800 C CA . ALA A 1 108 ? -19.412 22.413 6.844 1.00 74.75 108 ALA A CA 1
ATOM 801 C C . ALA A 1 108 ? -18.385 22.218 7.972 1.00 74.75 108 ALA A C 1
ATOM 803 O O . ALA A 1 108 ? -18.048 23.190 8.652 1.00 74.75 108 ALA A O 1
ATOM 804 N N . ILE A 1 109 ? -17.865 20.997 8.168 1.00 77.25 109 ILE A N 1
ATOM 805 C CA . ILE A 1 109 ? -16.737 20.761 9.071 1.00 77.25 109 ILE A CA 1
ATOM 806 C C . ILE A 1 109 ? -15.543 21.518 8.482 1.00 77.25 109 ILE A C 1
ATOM 808 O O . ILE A 1 109 ? -15.101 21.181 7.378 1.00 77.25 109 ILE A O 1
ATOM 812 N N . PRO A 1 110 ? -14.997 22.539 9.172 1.00 66.06 110 PRO A N 1
ATOM 813 C CA . PRO A 1 110 ? -13.823 23.235 8.681 1.00 66.06 110 PRO A CA 1
ATOM 814 C C . PRO A 1 110 ? -12.714 22.199 8.528 1.00 66.06 110 PRO A C 1
ATOM 816 O O . PRO A 1 110 ? -12.238 21.646 9.520 1.00 66.06 110 PRO A O 1
ATOM 819 N N . ALA A 1 111 ? -12.354 21.897 7.274 1.00 55.78 111 ALA A N 1
ATOM 820 C CA . ALA A 1 111 ? -11.320 20.929 6.952 1.00 55.78 111 ALA A CA 1
ATOM 821 C C . ALA A 1 111 ? -10.112 21.249 7.824 1.00 55.78 111 ALA A C 1
ATOM 823 O O . ALA A 1 111 ? -9.592 22.370 7.764 1.00 55.78 111 ALA A O 1
ATOM 824 N N . ALA A 1 112 ? -9.740 20.292 8.682 1.00 44.94 112 ALA A N 1
ATOM 825 C CA . ALA A 1 112 ? -8.645 20.446 9.620 1.00 44.94 112 ALA A CA 1
ATOM 826 C C . ALA A 1 112 ? -7.492 21.132 8.890 1.00 44.94 112 ALA A C 1
ATOM 828 O O . ALA A 1 112 ? -7.036 20.660 7.841 1.00 44.94 112 ALA A O 1
ATOM 829 N N . GLN A 1 113 ? -7.096 22.299 9.403 1.00 47.75 113 GLN A N 1
ATOM 830 C CA . GLN A 1 113 ? -6.013 23.075 8.825 1.00 47.75 113 GLN A CA 1
ATOM 831 C C . GLN A 1 113 ? -4.834 22.141 8.534 1.00 47.75 113 GLN A C 1
ATOM 833 O O . GLN A 1 113 ? -4.574 21.221 9.325 1.00 47.75 113 GLN A O 1
ATOM 838 N N . PRO A 1 114 ? -4.110 22.352 7.419 1.00 40.44 114 PRO A N 1
ATOM 839 C CA . PRO A 1 114 ? -2.937 21.556 7.114 1.00 40.44 114 PRO A CA 1
ATOM 840 C C . PRO A 1 114 ? -2.050 21.555 8.352 1.00 40.44 114 PRO A C 1
ATOM 842 O O . PRO A 1 114 ? -1.625 22.622 8.802 1.00 40.44 114 PRO A O 1
ATOM 845 N N . HIS A 1 115 ? -1.816 20.361 8.908 1.00 37.50 115 HIS A N 1
ATOM 846 C CA . HIS A 1 115 ? -0.922 20.157 10.041 1.00 37.50 115 HIS A CA 1
ATOM 847 C C . HIS A 1 115 ? 0.324 21.020 9.847 1.00 37.50 115 HIS A C 1
ATOM 849 O O . HIS A 1 115 ? 0.782 21.133 8.697 1.00 37.50 115 HIS A O 1
ATOM 855 N N . PRO A 1 116 ? 0.869 21.647 10.910 1.00 36.78 116 PRO A N 1
ATOM 856 C CA . PRO A 1 116 ? 2.055 22.473 10.791 1.00 36.78 116 PRO A CA 1
ATOM 857 C C . PRO A 1 116 ? 3.100 21.650 10.057 1.00 36.78 116 PRO A C 1
ATOM 859 O O . PRO A 1 116 ? 3.624 20.669 10.581 1.00 36.78 116 PRO A O 1
ATOM 862 N N . ARG A 1 117 ? 3.335 22.004 8.783 1.00 41.75 117 ARG A N 1
ATOM 863 C CA . ARG A 1 117 ? 4.352 21.346 7.973 1.00 41.75 117 ARG A CA 1
ATOM 864 C C . ARG A 1 117 ? 5.603 21.401 8.831 1.00 41.75 117 ARG A C 1
ATOM 866 O O . ARG A 1 117 ? 5.972 22.531 9.181 1.00 41.75 117 ARG A O 1
ATOM 873 N N . PRO A 1 118 ? 6.230 20.260 9.170 1.00 35.38 118 PRO A N 1
ATOM 874 C CA . PRO A 1 118 ? 7.488 20.298 9.880 1.00 35.38 118 PRO A CA 1
ATOM 875 C C . PRO A 1 118 ? 8.356 21.260 9.091 1.00 35.38 118 PRO A C 1
ATOM 877 O O . PRO A 1 118 ? 8.508 21.135 7.867 1.00 35.38 118 PRO A O 1
ATOM 880 N N . THR A 1 119 ? 8.792 22.317 9.771 1.00 39.75 119 THR A N 1
ATOM 881 C CA . THR A 1 119 ? 9.804 23.210 9.251 1.00 39.75 119 THR A CA 1
ATOM 882 C C . THR A 1 119 ? 10.898 22.285 8.761 1.00 39.75 119 THR A C 1
ATOM 884 O O . THR A 1 119 ? 11.500 21.549 9.538 1.00 39.75 119 THR A O 1
ATOM 887 N N . LEU A 1 120 ? 11.074 22.241 7.439 1.00 39.31 120 LEU A N 1
ATOM 888 C CA . LEU A 1 120 ? 12.232 21.637 6.811 1.00 39.31 120 LEU A CA 1
ATOM 889 C C . LEU A 1 120 ? 13.414 22.456 7.321 1.00 39.31 120 LEU A C 1
ATOM 891 O O . LEU A 1 120 ? 13.838 23.420 6.685 1.00 39.31 120 LEU A O 1
ATOM 895 N N . GLN A 1 121 ? 13.878 22.124 8.526 1.00 40.72 121 GLN A N 1
ATOM 896 C CA . GLN A 1 121 ? 15.184 22.492 9.011 1.00 40.72 121 GLN A CA 1
ATOM 897 C C . GLN A 1 121 ? 16.126 22.035 7.919 1.00 40.72 121 GLN A C 1
ATOM 899 O O . GLN A 1 121 ? 16.136 20.859 7.556 1.00 40.72 121 GLN A O 1
ATOM 904 N N . GLN A 1 122 ? 16.762 23.045 7.328 1.00 43.94 122 GLN A N 1
ATOM 905 C CA . GLN A 1 122 ? 17.878 22.995 6.405 1.00 43.94 122 GLN A CA 1
ATOM 906 C C . GLN A 1 122 ? 18.283 21.558 6.103 1.00 43.94 122 GLN A C 1
ATOM 908 O O . GLN A 1 122 ? 19.135 20.976 6.772 1.00 43.94 122 GLN A O 1
ATOM 913 N N . GLN A 1 123 ? 17.633 20.981 5.088 1.00 40.81 123 GLN A N 1
ATOM 914 C CA . GLN A 1 123 ? 18.207 19.839 4.410 1.00 40.81 123 GLN A CA 1
ATOM 915 C C . GLN A 1 123 ? 19.567 20.334 3.939 1.00 40.81 123 GLN A C 1
ATOM 917 O O . GLN A 1 123 ? 19.667 21.061 2.947 1.00 40.81 123 GLN A O 1
ATOM 922 N N . GLN A 1 124 ? 20.607 19.953 4.687 1.00 44.16 124 GLN A N 1
ATOM 923 C CA . GLN A 1 124 ? 21.939 19.794 4.141 1.00 44.16 124 GLN A CA 1
ATOM 924 C C . GLN A 1 124 ? 21.751 19.229 2.749 1.00 44.16 124 GLN A C 1
ATOM 926 O O . GLN A 1 124 ? 20.929 18.328 2.563 1.00 44.16 124 GLN A O 1
ATOM 931 N N . GLN A 1 125 ? 22.456 19.829 1.802 1.00 43.19 125 GLN A N 1
ATOM 932 C CA . GLN A 1 125 ? 22.434 19.573 0.375 1.00 43.19 125 GLN A CA 1
ATOM 933 C C . GLN A 1 125 ? 22.738 18.097 0.064 1.00 43.19 125 GLN A C 1
ATOM 935 O O . GLN A 1 125 ? 23.733 17.756 -0.566 1.00 43.19 125 GLN A O 1
ATOM 940 N N . ARG A 1 126 ? 21.859 17.179 0.463 1.00 44.00 126 ARG A N 1
ATOM 941 C CA . ARG A 1 126 ? 21.702 15.896 -0.178 1.00 44.00 126 ARG A CA 1
ATOM 942 C C . ARG A 1 126 ? 21.087 16.265 -1.494 1.00 44.00 126 ARG A C 1
ATOM 944 O O . ARG A 1 126 ? 19.887 16.526 -1.575 1.00 44.00 126 ARG A O 1
ATOM 951 N N . GLN A 1 127 ? 21.964 16.402 -2.482 1.00 45.25 127 GLN A N 1
ATOM 952 C CA . GLN A 1 127 ? 21.589 16.526 -3.870 1.00 45.25 127 GLN A CA 1
ATOM 953 C C . GLN A 1 127 ? 20.449 15.545 -4.096 1.00 45.25 127 GLN A C 1
ATOM 955 O O . GLN A 1 127 ? 20.639 14.327 -4.039 1.00 45.25 127 GLN A O 1
ATOM 960 N N . ARG A 1 128 ? 19.230 16.077 -4.247 1.00 46.53 128 ARG A N 1
ATOM 961 C CA . ARG A 1 128 ? 18.136 15.273 -4.765 1.00 46.53 128 ARG A CA 1
ATOM 962 C C . ARG A 1 128 ? 18.707 14.675 -6.044 1.00 46.53 128 ARG A C 1
ATOM 964 O O . ARG A 1 128 ? 19.188 15.463 -6.866 1.00 46.53 128 ARG A O 1
ATOM 971 N N . PRO A 1 129 ? 18.713 13.340 -6.211 1.00 52.44 129 PRO A N 1
ATOM 972 C CA . PRO A 1 129 ? 19.081 12.784 -7.497 1.00 52.44 129 PRO A CA 1
ATOM 973 C C . PRO A 1 129 ? 18.240 13.528 -8.539 1.00 52.44 129 PRO A C 1
ATOM 975 O O . PRO A 1 129 ? 17.054 13.788 -8.271 1.00 52.44 129 PRO A O 1
ATOM 978 N N . PRO A 1 130 ? 18.856 13.984 -9.644 1.00 55.72 130 PRO A N 1
ATOM 979 C CA . PRO A 1 130 ? 18.187 14.848 -10.603 1.00 55.72 130 PRO A CA 1
ATOM 980 C C . PRO A 1 130 ? 16.836 14.234 -10.949 1.00 55.72 130 PRO A C 1
ATOM 982 O O . PRO A 1 130 ? 16.721 13.010 -11.062 1.00 55.72 130 PRO A O 1
ATOM 985 N N . ARG A 1 131 ? 15.793 15.069 -11.049 1.00 56.66 131 ARG A N 1
ATOM 986 C CA . ARG A 1 131 ? 14.477 14.610 -11.504 1.00 56.66 131 ARG A CA 1
ATOM 987 C C . ARG A 1 131 ? 14.685 13.962 -12.867 1.00 56.66 131 ARG A C 1
ATOM 989 O O . ARG A 1 131 ? 14.821 14.660 -13.864 1.00 56.66 131 ARG A O 1
ATOM 996 N N . VAL A 1 132 ? 14.750 12.633 -12.872 1.00 60.91 132 VAL A N 1
ATOM 997 C CA . VAL A 1 132 ? 15.009 11.861 -14.080 1.00 60.91 132 VAL A CA 1
ATOM 998 C C . VAL A 1 132 ? 13.813 12.092 -14.986 1.00 60.91 132 VAL A C 1
ATOM 1000 O O . VAL A 1 132 ? 12.691 11.705 -14.622 1.00 60.91 132 VAL A O 1
ATOM 1003 N N . THR A 1 133 ? 14.039 12.790 -16.100 1.00 68.75 133 THR A N 1
ATOM 1004 C CA . THR A 1 133 ? 13.006 13.052 -17.105 1.00 68.75 133 THR A CA 1
ATOM 1005 C C . THR A 1 133 ? 12.487 11.720 -17.636 1.00 68.75 133 THR A C 1
ATOM 1007 O O . THR A 1 133 ? 13.170 10.699 -17.553 1.00 68.75 133 THR A O 1
ATOM 1010 N N . ARG A 1 134 ? 11.267 11.702 -18.178 1.00 71.62 134 ARG A N 1
ATOM 1011 C CA . ARG A 1 134 ? 10.689 10.491 -18.781 1.00 71.62 134 ARG A CA 1
ATOM 1012 C C . ARG A 1 134 ? 11.659 9.835 -19.780 1.00 71.62 134 ARG A C 1
ATOM 1014 O O . ARG A 1 134 ? 11.931 8.646 -19.663 1.00 71.62 134 ARG A O 1
ATOM 1021 N N . THR A 1 135 ? 12.276 10.644 -20.640 1.00 76.75 135 THR A N 1
ATOM 1022 C CA . THR A 1 135 ? 13.271 10.216 -21.637 1.00 76.75 135 THR A CA 1
ATOM 1023 C C . THR A 1 135 ? 14.517 9.573 -21.022 1.00 76.75 135 THR A C 1
ATOM 1025 O O . THR A 1 135 ? 15.013 8.570 -21.522 1.00 76.75 135 THR A O 1
ATOM 1028 N N . GLN A 1 136 ? 15.002 10.084 -19.887 1.00 79.50 136 GLN A N 1
ATOM 1029 C CA . GLN A 1 136 ? 16.136 9.487 -19.177 1.00 79.50 136 GLN A CA 1
ATOM 1030 C C . GLN A 1 136 ? 15.776 8.145 -18.516 1.00 79.50 136 GLN A C 1
ATOM 1032 O O . GLN A 1 136 ? 16.660 7.333 -18.262 1.00 79.50 136 GLN A O 1
ATOM 1037 N N . ARG A 1 137 ? 14.501 7.886 -18.200 1.00 79.25 137 ARG A N 1
ATOM 1038 C CA . ARG A 1 137 ? 14.066 6.601 -17.616 1.00 79.25 137 ARG A CA 1
ATOM 1039 C C . ARG A 1 137 ? 13.911 5.522 -18.673 1.00 79.25 137 ARG A C 1
ATOM 1041 O O . ARG A 1 137 ? 14.319 4.395 -18.417 1.00 79.25 137 ARG A O 1
ATOM 1048 N N . GLU A 1 138 ? 13.355 5.886 -19.825 1.00 87.00 138 GLU A N 1
ATOM 1049 C CA . GLU A 1 138 ? 13.267 5.021 -21.006 1.00 87.00 138 GLU A CA 1
ATOM 1050 C C . GLU A 1 138 ? 14.681 4.586 -21.428 1.00 87.00 138 GLU A C 1
ATOM 1052 O O . GLU A 1 138 ? 14.970 3.395 -21.419 1.00 87.00 138 GLU A O 1
ATOM 1057 N N . HIS A 1 139 ? 15.623 5.530 -21.553 1.00 88.75 139 HIS A N 1
ATOM 1058 C CA . HIS A 1 139 ? 17.030 5.212 -21.834 1.00 88.75 139 HIS A CA 1
ATOM 1059 C C . HIS A 1 139 ? 17.672 4.277 -20.790 1.00 88.75 139 HIS A C 1
ATOM 1061 O O . HIS A 1 139 ? 18.455 3.395 -21.128 1.00 88.75 139 HIS A O 1
ATOM 1067 N N . ARG A 1 140 ? 17.360 4.444 -19.497 1.00 86.75 140 ARG A N 1
ATOM 1068 C CA . ARG A 1 140 ? 17.873 3.549 -18.441 1.00 86.75 140 ARG A CA 1
ATOM 1069 C C . ARG A 1 140 ? 17.270 2.149 -18.505 1.00 86.75 140 ARG A C 1
ATOM 1071 O O . ARG A 1 140 ? 17.895 1.209 -18.016 1.00 86.75 140 ARG A O 1
ATOM 1078 N N . LEU A 1 141 ? 16.049 2.010 -19.020 1.00 91.75 141 LEU A N 1
ATOM 1079 C CA . LEU A 1 141 ? 15.445 0.706 -19.261 1.00 91.75 141 LEU A CA 1
ATOM 1080 C C . LEU A 1 141 ? 16.144 0.014 -20.430 1.00 91.75 141 LEU A C 1
ATOM 1082 O O . LEU A 1 141 ? 16.496 -1.152 -20.276 1.00 91.75 141 LEU A O 1
ATOM 1086 N N . ASP A 1 142 ? 16.379 0.730 -21.528 1.00 92.50 142 ASP A N 1
ATOM 1087 C CA . ASP A 1 142 ? 17.064 0.203 -22.714 1.00 92.50 142 ASP A CA 1
ATOM 1088 C C . ASP A 1 142 ? 18.487 -0.253 -22.363 1.00 92.50 142 ASP A C 1
ATOM 1090 O O . ASP A 1 142 ? 18.822 -1.421 -22.542 1.00 92.50 142 ASP A O 1
ATOM 1094 N N . GLU A 1 143 ? 19.259 0.595 -21.675 1.00 93.12 143 GLU A N 1
ATOM 1095 C CA . GLU A 1 143 ? 20.590 0.250 -21.152 1.00 93.12 143 GLU A CA 1
ATOM 1096 C C . GLU A 1 143 ? 20.552 -0.994 -20.240 1.00 93.12 143 GLU A C 1
ATOM 1098 O O . GLU A 1 143 ? 21.422 -1.862 -20.295 1.00 93.12 143 GLU A O 1
ATOM 1103 N N . ALA A 1 144 ? 19.522 -1.132 -19.397 1.00 89.06 144 ALA A N 1
ATOM 1104 C CA . ALA A 1 144 ? 19.372 -2.302 -18.532 1.00 89.06 144 ALA A CA 1
ATOM 1105 C C . ALA A 1 144 ? 18.984 -3.582 -19.283 1.00 89.06 144 ALA A C 1
ATOM 1107 O O . ALA A 1 144 ? 19.313 -4.678 -18.816 1.00 89.06 144 ALA A O 1
ATOM 1108 N N . LEU A 1 145 ? 18.265 -3.464 -20.399 1.00 94.00 145 LEU A N 1
ATOM 1109 C CA . LEU A 1 145 ? 17.940 -4.586 -21.275 1.00 94.00 145 LEU A CA 1
ATOM 1110 C C . LEU A 1 145 ? 19.180 -5.043 -22.046 1.00 94.00 145 LEU A C 1
ATOM 1112 O O . LEU A 1 145 ? 19.429 -6.249 -22.091 1.00 94.00 145 LEU A O 1
ATOM 1116 N N . ASP A 1 146 ? 19.990 -4.104 -22.531 1.00 94.69 146 ASP A N 1
ATOM 1117 C CA . ASP A 1 146 ? 21.258 -4.385 -23.207 1.00 94.69 146 ASP A CA 1
ATOM 1118 C C . ASP A 1 146 ? 22.266 -5.046 -22.257 1.00 94.69 146 ASP A C 1
ATOM 1120 O O . ASP A 1 146 ? 22.821 -6.098 -22.573 1.00 94.69 146 ASP A O 1
ATOM 1124 N N . GLU A 1 147 ? 22.428 -4.526 -21.035 1.00 89.62 147 GLU A N 1
ATOM 1125 C CA . GLU A 1 147 ? 23.249 -5.166 -19.997 1.00 89.62 147 GLU A CA 1
ATOM 1126 C C . GLU A 1 147 ? 22.750 -6.579 -19.653 1.00 89.62 147 GLU A C 1
ATOM 1128 O O . GLU A 1 147 ? 23.539 -7.499 -19.425 1.00 89.62 147 GLU A O 1
ATOM 1133 N N . MET A 1 148 ? 21.430 -6.779 -19.587 1.00 92.94 148 MET A N 1
ATOM 1134 C CA . MET A 1 148 ? 20.857 -8.098 -19.326 1.00 92.94 148 MET A CA 1
ATOM 1135 C C . MET A 1 148 ? 21.146 -9.069 -20.475 1.00 92.94 148 MET A C 1
ATOM 1137 O O . MET A 1 148 ? 21.436 -10.237 -20.201 1.00 92.94 148 MET A O 1
ATOM 1141 N N . ALA A 1 149 ? 21.067 -8.609 -21.725 1.00 92.31 149 ALA A N 1
ATOM 1142 C CA . ALA A 1 149 ? 21.398 -9.399 -22.904 1.00 92.31 149 ALA A CA 1
ATOM 1143 C C . ALA A 1 149 ? 22.895 -9.748 -22.934 1.00 92.31 149 ALA A C 1
ATOM 1145 O O . ALA A 1 149 ? 23.238 -10.920 -23.094 1.00 92.31 149 ALA A O 1
ATOM 1146 N N . ALA A 1 150 ? 23.772 -8.780 -22.656 1.00 92.06 150 ALA A N 1
ATOM 1147 C CA . ALA A 1 150 ? 25.216 -8.988 -22.558 1.00 92.06 150 ALA A CA 1
ATOM 1148 C C . ALA A 1 150 ? 25.574 -10.020 -21.476 1.00 92.06 150 ALA A C 1
ATOM 1150 O O . ALA A 1 150 ? 26.282 -10.985 -21.746 1.00 92.06 150 ALA A O 1
ATOM 1151 N N . VAL A 1 151 ? 25.001 -9.914 -20.269 1.00 90.12 151 VAL A N 1
ATOM 1152 C CA . VAL A 1 151 ? 25.240 -10.883 -19.180 1.00 90.12 151 VAL A CA 1
ATOM 1153 C C . VAL A 1 151 ? 24.754 -12.292 -19.539 1.00 90.12 151 VAL A C 1
ATOM 1155 O O . VAL A 1 151 ? 25.368 -13.275 -19.121 1.00 90.12 151 VAL A O 1
ATOM 1158 N N . GLN A 1 152 ? 23.664 -12.412 -20.302 1.00 89.81 152 GLN A N 1
ATOM 1159 C CA . GLN A 1 152 ? 23.172 -13.709 -20.776 1.00 89.81 152 GLN A CA 1
ATOM 1160 C C . GLN A 1 152 ? 24.086 -14.327 -21.840 1.00 89.81 152 GLN A C 1
ATOM 1162 O O . GLN A 1 152 ? 24.243 -15.546 -21.843 1.00 89.81 152 GLN A O 1
ATOM 1167 N N . GLN A 1 153 ? 24.703 -13.510 -22.697 1.00 89.75 153 GLN A N 1
ATOM 1168 C CA . GLN A 1 153 ? 25.639 -13.965 -23.727 1.00 89.75 153 GLN A CA 1
ATOM 1169 C C . GLN A 1 153 ? 27.023 -14.300 -23.152 1.00 89.75 153 GLN A C 1
ATOM 1171 O O . GLN A 1 153 ? 27.571 -15.358 -23.445 1.00 89.75 153 GLN A O 1
ATOM 1176 N N . GLU A 1 154 ? 27.576 -13.441 -22.293 1.00 87.56 154 GLU A N 1
ATOM 1177 C CA . GLU A 1 154 ? 28.925 -13.600 -21.735 1.00 87.56 154 GLU A CA 1
ATOM 1178 C C . GLU A 1 154 ? 28.993 -14.638 -20.611 1.00 87.56 154 GLU A C 1
ATOM 1180 O O . GLU A 1 154 ? 30.023 -15.283 -20.404 1.00 87.56 154 GLU A O 1
ATOM 1185 N N . ARG A 1 155 ? 27.921 -14.773 -19.817 1.00 81.69 155 ARG A N 1
ATOM 1186 C CA . ARG A 1 155 ? 27.905 -15.612 -18.606 1.00 81.69 155 ARG A CA 1
ATOM 1187 C C . ARG A 1 155 ? 26.605 -16.414 -18.464 1.00 81.69 155 ARG A C 1
ATOM 1189 O O . ARG A 1 155 ? 25.959 -16.331 -17.412 1.00 81.69 155 ARG A O 1
ATOM 1196 N N . PRO A 1 156 ? 26.244 -17.256 -19.451 1.00 78.69 156 PRO A N 1
ATOM 1197 C CA . PRO A 1 156 ? 24.981 -18.000 -19.450 1.00 78.69 156 PRO A CA 1
ATOM 1198 C C . PRO A 1 156 ? 24.822 -18.919 -18.227 1.00 78.69 156 PRO A C 1
ATOM 1200 O O . PRO A 1 156 ? 23.729 -19.062 -17.680 1.00 78.69 156 PRO A O 1
ATOM 1203 N N . THR A 1 157 ? 25.921 -19.492 -17.729 1.00 84.38 157 THR A N 1
ATOM 1204 C CA . THR A 1 157 ? 25.917 -20.428 -16.591 1.00 84.38 157 THR A CA 1
ATOM 1205 C C . THR A 1 157 ? 25.825 -19.722 -15.230 1.00 84.38 157 THR A C 1
ATOM 1207 O O . THR A 1 157 ? 25.487 -20.337 -14.216 1.00 84.38 157 THR A O 1
ATOM 1210 N N . SER A 1 158 ? 26.086 -18.410 -15.168 1.00 85.69 158 SER A N 1
ATOM 1211 C CA . SER A 1 158 ? 26.062 -17.649 -13.914 1.00 85.69 158 SER A CA 1
ATOM 1212 C C . SER A 1 158 ? 24.637 -17.230 -13.543 1.00 85.69 158 SER A C 1
ATOM 1214 O O . SER A 1 158 ? 24.199 -16.098 -13.772 1.00 85.69 158 SER A O 1
ATOM 1216 N N . ARG A 1 159 ? 23.900 -18.146 -12.902 1.00 85.56 159 ARG A N 1
ATOM 1217 C CA . ARG A 1 159 ? 22.507 -17.914 -12.466 1.00 85.56 159 ARG A CA 1
ATOM 1218 C C . ARG A 1 159 ? 22.360 -16.657 -11.599 1.00 85.56 159 ARG A C 1
ATOM 1220 O O . ARG A 1 159 ? 21.351 -15.959 -11.696 1.00 85.56 159 ARG A O 1
ATOM 1227 N N . SER A 1 160 ? 23.352 -16.341 -10.763 1.00 84.00 160 SER A N 1
ATOM 1228 C CA . SER A 1 160 ? 23.326 -15.166 -9.882 1.00 84.00 160 SER A CA 1
ATOM 1229 C C . SER A 1 160 ? 23.476 -13.846 -10.648 1.00 84.00 160 SER A C 1
ATOM 1231 O O . SER A 1 160 ? 22.745 -12.896 -10.355 1.00 84.00 160 SER A O 1
ATOM 1233 N N . ALA A 1 161 ? 24.352 -13.788 -11.657 1.00 77.62 161 ALA A N 1
ATOM 1234 C CA . ALA A 1 161 ? 24.538 -12.611 -12.504 1.00 77.62 161 ALA A CA 1
ATOM 1235 C C . ALA A 1 161 ? 23.289 -12.332 -13.352 1.00 77.62 161 ALA A C 1
ATOM 1237 O O . ALA A 1 161 ? 22.758 -11.219 -13.320 1.00 77.62 161 ALA A O 1
ATOM 1238 N N . VAL A 1 162 ? 22.739 -13.367 -13.998 1.00 85.50 162 VAL A N 1
ATOM 1239 C CA . VAL A 1 162 ? 21.498 -13.264 -14.785 1.00 85.50 162 VAL A CA 1
ATOM 1240 C C . VAL A 1 162 ? 20.319 -12.842 -13.900 1.00 85.50 162 VAL A C 1
ATOM 1242 O O . VAL A 1 162 ? 19.545 -11.956 -14.269 1.00 85.50 162 VAL A O 1
ATOM 1245 N N . ARG A 1 163 ? 20.191 -13.404 -12.688 1.00 86.75 163 ARG A N 1
ATOM 1246 C CA . ARG A 1 163 ? 19.146 -13.003 -11.727 1.00 86.75 163 ARG A CA 1
ATOM 1247 C C . ARG A 1 163 ? 19.293 -11.541 -11.303 1.00 86.75 163 ARG A C 1
ATOM 1249 O O . ARG A 1 163 ? 18.284 -10.848 -11.181 1.00 86.75 163 ARG A O 1
ATOM 1256 N N . ARG A 1 164 ? 20.519 -11.056 -11.079 1.00 87.56 164 ARG A N 1
ATOM 1257 C CA . ARG A 1 164 ? 20.784 -9.656 -10.707 1.00 87.56 164 ARG A CA 1
ATOM 1258 C C . ARG A 1 164 ? 20.409 -8.694 -11.839 1.00 87.56 164 ARG A C 1
ATOM 1260 O O . ARG A 1 164 ? 19.739 -7.700 -11.563 1.00 87.56 164 ARG A O 1
ATOM 1267 N N . ALA A 1 165 ? 20.757 -9.023 -13.083 1.00 86.00 165 ALA A N 1
ATOM 1268 C CA . ALA A 1 165 ? 20.382 -8.238 -14.260 1.00 86.00 165 ALA A CA 1
ATOM 1269 C C . ALA A 1 165 ? 18.855 -8.192 -14.452 1.00 86.00 165 ALA A C 1
ATOM 1271 O O . ALA A 1 165 ? 18.269 -7.112 -14.519 1.00 86.00 165 ALA A O 1
ATOM 1272 N N . ARG A 1 166 ? 18.172 -9.345 -14.375 1.00 87.38 166 ARG A N 1
ATOM 1273 C CA . ARG A 1 166 ? 16.697 -9.414 -14.419 1.00 87.38 166 ARG A CA 1
ATOM 1274 C C . ARG A 1 166 ? 16.039 -8.582 -13.315 1.00 87.38 166 ARG A C 1
ATOM 1276 O O . ARG A 1 166 ? 15.071 -7.871 -13.568 1.00 87.38 166 ARG A O 1
ATOM 1283 N N . ARG A 1 167 ? 16.579 -8.617 -12.090 1.00 90.12 167 ARG A N 1
ATOM 1284 C CA . ARG A 1 167 ? 16.100 -7.780 -10.975 1.00 90.12 167 ARG A CA 1
ATOM 1285 C C . ARG A 1 167 ? 16.316 -6.285 -11.226 1.00 90.12 167 ARG A C 1
ATOM 1287 O O . ARG A 1 167 ? 15.493 -5.487 -10.786 1.00 90.12 167 ARG A O 1
ATOM 1294 N N . ARG A 1 168 ? 17.399 -5.880 -11.900 1.00 88.69 168 ARG A N 1
ATOM 1295 C CA . ARG A 1 168 ? 17.635 -4.474 -12.287 1.00 88.69 168 ARG A CA 1
ATOM 1296 C C . ARG A 1 168 ? 16.554 -4.002 -13.262 1.00 88.69 168 ARG A C 1
ATOM 1298 O O . ARG A 1 168 ? 15.879 -3.025 -12.952 1.00 88.69 168 ARG A O 1
ATOM 1305 N N . VAL A 1 169 ? 16.304 -4.759 -14.332 1.00 91.12 169 VAL A N 1
ATOM 1306 C CA . VAL A 1 169 ? 15.219 -4.491 -15.297 1.00 91.12 169 VAL A CA 1
ATOM 1307 C C . VAL A 1 169 ? 13.855 -4.445 -14.600 1.00 91.12 169 VAL A C 1
ATOM 1309 O O . VAL A 1 169 ? 13.087 -3.504 -14.791 1.00 91.12 169 VAL A O 1
ATOM 1312 N N . GLY A 1 170 ? 13.567 -5.418 -13.729 1.00 89.75 170 GLY A N 1
ATOM 1313 C CA . GLY A 1 170 ? 12.314 -5.476 -12.973 1.00 89.75 170 GLY A CA 1
ATOM 1314 C C . GLY A 1 170 ? 12.080 -4.247 -12.091 1.00 89.75 170 GLY A C 1
ATOM 1315 O O . GLY A 1 170 ? 10.981 -3.697 -12.091 1.00 89.75 170 GLY A O 1
ATOM 1316 N N . ARG A 1 171 ? 13.118 -3.760 -11.394 1.00 90.88 171 ARG A N 1
ATOM 1317 C CA . ARG A 1 171 ? 13.032 -2.538 -10.574 1.00 90.88 171 ARG A CA 1
ATOM 1318 C C . ARG A 1 171 ? 12.756 -1.291 -11.414 1.00 90.88 171 ARG A C 1
ATOM 1320 O O . ARG A 1 171 ? 11.943 -0.467 -11.007 1.00 90.88 171 ARG A O 1
ATOM 1327 N N . ILE A 1 172 ? 13.390 -1.165 -12.582 1.00 87.56 172 ILE A N 1
ATOM 1328 C CA . ILE A 1 172 ? 13.171 -0.024 -13.484 1.00 87.56 172 ILE A CA 1
ATOM 1329 C C . ILE A 1 172 ? 11.740 -0.057 -14.036 1.00 87.56 172 ILE A C 1
ATOM 1331 O O . ILE A 1 172 ? 11.027 0.937 -13.924 1.00 87.56 172 ILE A O 1
ATOM 1335 N N . ARG A 1 173 ? 11.266 -1.217 -14.512 1.00 90.75 173 ARG A N 1
ATOM 1336 C CA . ARG A 1 173 ? 9.879 -1.395 -14.983 1.00 90.75 173 ARG A CA 1
ATOM 1337 C C . ARG A 1 173 ? 8.840 -1.122 -13.892 1.00 90.75 173 ARG A C 1
ATOM 1339 O O . ARG A 1 173 ? 7.821 -0.495 -14.165 1.00 90.75 173 ARG A O 1
ATOM 1346 N N . ALA A 1 174 ? 9.080 -1.578 -12.662 1.00 87.75 174 ALA A N 1
ATOM 1347 C CA . ALA A 1 174 ? 8.199 -1.299 -11.527 1.00 87.75 174 ALA A CA 1
ATOM 1348 C C . ALA A 1 174 ? 8.145 0.205 -11.212 1.00 87.75 174 ALA A C 1
ATOM 1350 O O . ALA A 1 174 ? 7.063 0.763 -11.049 1.00 87.75 174 ALA 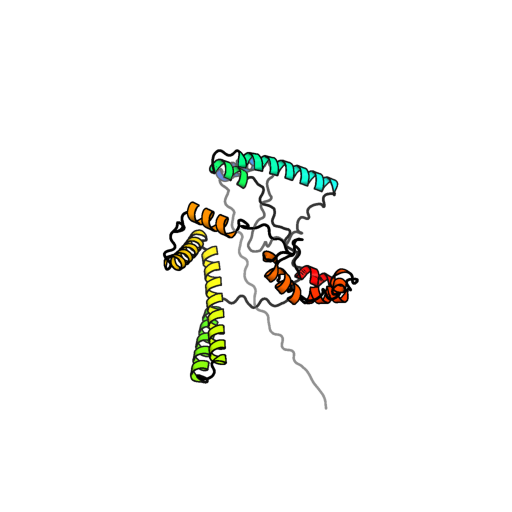A O 1
ATOM 1351 N N . SER A 1 175 ? 9.300 0.878 -11.211 1.00 88.12 175 SER A N 1
ATOM 1352 C CA . SER A 1 175 ? 9.375 2.328 -11.015 1.00 88.12 175 SER A CA 1
ATOM 1353 C C . SER A 1 175 ? 8.659 3.110 -12.124 1.00 88.12 175 SER A C 1
ATOM 1355 O O . SER A 1 175 ? 7.958 4.078 -11.826 1.00 88.12 175 SER A O 1
ATOM 1357 N N . MET A 1 176 ? 8.786 2.681 -13.385 1.00 90.00 176 MET A N 1
ATOM 1358 C CA . MET A 1 176 ? 8.072 3.284 -14.517 1.00 90.00 176 MET A CA 1
ATOM 1359 C C . MET A 1 176 ? 6.557 3.114 -14.388 1.00 90.00 176 MET A C 1
ATOM 1361 O O . MET A 1 176 ? 5.843 4.104 -14.506 1.00 90.00 176 MET A O 1
ATOM 1365 N N . ARG A 1 177 ? 6.067 1.908 -14.060 1.00 90.25 177 ARG A N 1
ATOM 1366 C CA . ARG A 1 177 ? 4.634 1.672 -13.801 1.00 90.25 177 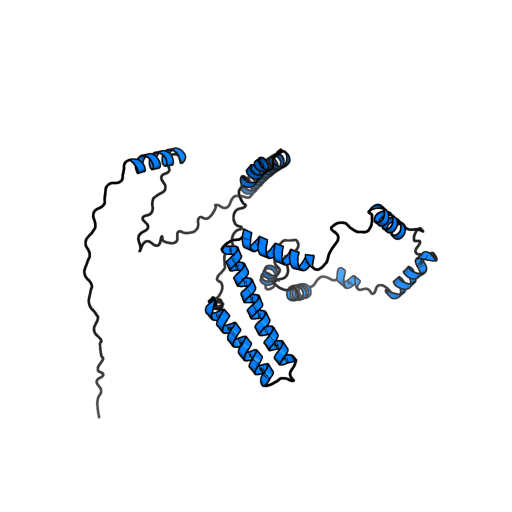ARG A CA 1
ATOM 1367 C C . ARG A 1 177 ? 4.098 2.557 -12.681 1.00 90.25 177 ARG A C 1
ATOM 1369 O O . ARG A 1 177 ? 3.064 3.187 -12.851 1.00 90.25 177 ARG A O 1
ATOM 1376 N N . GLN A 1 178 ? 4.818 2.663 -11.564 1.00 89.81 178 GLN A N 1
ATOM 1377 C CA . GLN A 1 178 ? 4.391 3.506 -10.446 1.00 89.81 178 GLN A CA 1
ATOM 1378 C C . GLN A 1 178 ? 4.337 4.992 -10.827 1.00 89.81 178 GLN A C 1
ATOM 1380 O O . GLN A 1 178 ? 3.451 5.718 -10.385 1.00 89.81 178 GLN A O 1
ATOM 1385 N N . GLN A 1 179 ? 5.284 5.472 -11.637 1.00 88.94 179 GLN A N 1
ATOM 1386 C CA . GLN A 1 179 ? 5.247 6.848 -12.123 1.00 88.94 179 GLN A CA 1
ATOM 1387 C C . GLN A 1 179 ? 4.094 7.073 -13.102 1.00 88.94 179 GLN A C 1
ATOM 1389 O O . GLN A 1 179 ? 3.451 8.116 -13.017 1.00 88.94 179 GLN A O 1
ATOM 1394 N N . GLN A 1 180 ? 3.853 6.122 -14.005 1.00 89.75 180 GLN A N 1
ATOM 1395 C CA . GLN A 1 180 ? 2.737 6.177 -14.941 1.00 89.75 180 GLN A CA 1
ATOM 1396 C C . GLN A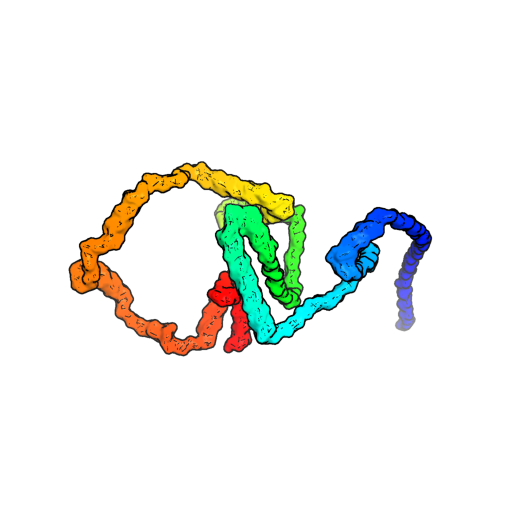 1 180 ? 1.415 6.267 -14.175 1.00 89.75 180 GLN A C 1
ATOM 1398 O O . GLN A 1 180 ? 0.661 7.203 -14.397 1.00 89.75 180 GLN A O 1
ATOM 1403 N N . LEU A 1 181 ? 1.232 5.426 -13.152 1.00 91.31 181 LEU A N 1
ATOM 1404 C CA . LEU A 1 181 ? 0.062 5.470 -12.277 1.00 91.31 181 LEU A CA 1
ATOM 1405 C C . LEU A 1 181 ? -0.114 6.835 -11.596 1.00 91.31 181 LEU A C 1
ATOM 1407 O O . LEU A 1 181 ? -1.209 7.378 -11.566 1.00 91.31 181 LEU A O 1
ATOM 1411 N N . ARG A 1 182 ? 0.974 7.436 -11.094 1.00 91.12 182 ARG A N 1
ATOM 1412 C CA . ARG A 1 182 ? 0.932 8.790 -10.508 1.00 91.12 182 ARG A CA 1
ATOM 1413 C C . ARG A 1 182 ? 0.573 9.866 -11.531 1.00 91.12 182 ARG A C 1
ATOM 1415 O O . ARG A 1 182 ? -0.064 10.848 -11.170 1.00 91.12 182 ARG A O 1
ATOM 1422 N N . HIS A 1 183 ? 1.026 9.720 -12.775 1.00 91.06 183 HIS A N 1
ATOM 1423 C CA . HIS A 1 183 ? 0.681 10.642 -13.851 1.00 91.06 183 HIS A CA 1
ATOM 1424 C C . HIS A 1 183 ? -0.792 10.507 -14.246 1.00 91.06 183 HIS A C 1
ATOM 1426 O O . HIS A 1 183 ? -1.472 11.520 -14.375 1.00 91.06 183 HIS A O 1
ATOM 1432 N N . ASP A 1 184 ? -1.280 9.275 -14.379 1.00 91.44 184 ASP A N 1
ATOM 1433 C CA . ASP A 1 184 ? -2.660 8.985 -14.760 1.00 91.44 184 ASP A CA 1
ATOM 1434 C C . ASP A 1 184 ? -3.635 9.403 -13.659 1.00 91.44 184 ASP A C 1
ATOM 1436 O O . ASP A 1 184 ? -4.617 10.075 -13.953 1.00 91.44 184 ASP A O 1
ATOM 1440 N N . PHE A 1 185 ? -3.297 9.146 -12.392 1.00 94.06 185 PHE A N 1
ATOM 1441 C CA . PHE A 1 185 ? -4.057 9.628 -11.237 1.00 94.06 185 PHE A CA 1
ATOM 1442 C C . PHE A 1 185 ? -4.156 11.160 -11.212 1.00 94.06 185 PHE A C 1
ATOM 1444 O O . PHE A 1 185 ? -5.236 11.709 -11.046 1.00 94.06 185 PHE A O 1
ATOM 1451 N N . ALA A 1 186 ? -3.045 11.868 -11.455 1.00 92.75 186 ALA A N 1
ATOM 1452 C CA . ALA A 1 186 ? -3.045 13.333 -11.506 1.00 92.75 186 ALA A CA 1
ATOM 1453 C C . ALA A 1 186 ? -3.802 13.910 -12.718 1.00 92.75 186 ALA A C 1
ATOM 1455 O O . ALA A 1 186 ? -4.175 15.080 -12.703 1.00 92.75 186 ALA A O 1
ATOM 1456 N N . ARG A 1 187 ? -3.980 13.125 -13.788 1.00 94.12 187 ARG A N 1
ATOM 1457 C CA . ARG A 1 187 ? -4.674 13.546 -15.011 1.00 94.12 187 ARG A CA 1
ATOM 1458 C C . ARG A 1 187 ? -6.171 13.254 -14.953 1.00 94.12 187 ARG A C 1
ATOM 1460 O O . ARG A 1 187 ? -6.956 14.063 -15.439 1.00 94.12 187 ARG A O 1
ATOM 1467 N N . ASN A 1 188 ? -6.544 12.079 -14.456 1.00 93.25 188 ASN A N 1
ATOM 1468 C CA . ASN A 1 188 ? -7.921 11.621 -14.340 1.00 93.25 188 ASN A CA 1
ATOM 1469 C C . ASN A 1 188 ? -8.007 10.534 -13.257 1.00 93.25 188 ASN A C 1
ATOM 1471 O O . ASN A 1 188 ? -7.799 9.347 -13.519 1.00 93.25 188 ASN A O 1
ATOM 1475 N N . GLU A 1 189 ? -8.287 10.975 -12.035 1.00 94.44 189 GLU A N 1
ATOM 1476 C CA . GLU A 1 189 ? -8.337 10.130 -10.846 1.00 94.44 189 GLU A CA 1
ATOM 1477 C C . GLU A 1 189 ? -9.397 9.030 -10.953 1.00 94.44 189 GLU A C 1
ATOM 1479 O O . GLU A 1 189 ? -9.063 7.861 -10.766 1.00 94.44 189 GLU A O 1
ATOM 1484 N N . SER A 1 190 ? -10.637 9.373 -11.323 1.00 92.88 190 SER A N 1
ATOM 1485 C CA . SER A 1 190 ? -11.747 8.410 -11.367 1.00 92.88 190 SER A CA 1
ATOM 1486 C C . SER A 1 190 ? -11.461 7.261 -12.327 1.00 92.88 190 SER A C 1
ATOM 1488 O O . SER A 1 190 ? -11.540 6.097 -11.941 1.00 92.88 190 SER A O 1
ATOM 1490 N N . LYS A 1 191 ? -11.006 7.573 -13.545 1.00 92.81 191 LYS A N 1
ATOM 1491 C CA . LYS A 1 191 ? -10.633 6.555 -14.532 1.00 92.81 191 LYS A CA 1
ATOM 1492 C C . LYS A 1 191 ? -9.464 5.684 -14.058 1.00 92.81 191 LYS A C 1
ATOM 1494 O O . LYS A 1 191 ? -9.468 4.477 -14.276 1.00 92.81 191 LYS A O 1
ATOM 1499 N N . CYS A 1 192 ? -8.463 6.285 -13.412 1.00 92.62 192 CYS A N 1
ATOM 1500 C CA . CYS A 1 192 ? -7.312 5.558 -12.876 1.00 92.62 192 CYS A CA 1
ATOM 1501 C C . CYS A 1 192 ? -7.741 4.555 -11.792 1.00 92.62 192 CYS A C 1
ATOM 1503 O O . CYS A 1 192 ? -7.327 3.398 -11.826 1.00 92.62 192 CYS A O 1
ATOM 1505 N N . VAL A 1 193 ? -8.608 4.976 -10.866 1.00 93.25 193 VAL A N 1
ATOM 1506 C CA . VAL A 1 193 ? -9.154 4.110 -9.812 1.00 93.25 193 VAL A CA 1
ATOM 1507 C C . VAL A 1 193 ? -10.024 3.001 -10.404 1.00 93.25 193 VAL A C 1
ATOM 1509 O O . VAL A 1 193 ? -9.841 1.842 -10.042 1.00 93.25 193 VAL A O 1
ATOM 1512 N N . GLU A 1 194 ? -10.902 3.313 -11.359 1.00 92.69 194 GLU A N 1
ATOM 1513 C CA . GLU A 1 194 ? -11.707 2.306 -12.065 1.00 92.69 194 GLU A CA 1
ATOM 1514 C C . GLU A 1 194 ? -10.843 1.244 -12.754 1.00 92.69 194 GLU A C 1
ATOM 1516 O O . GLU A 1 194 ? -11.145 0.054 -12.676 1.00 92.69 194 GLU A O 1
ATOM 1521 N N . ASP A 1 195 ? -9.753 1.650 -13.409 1.00 89.38 195 ASP A N 1
ATOM 1522 C CA . ASP A 1 195 ? -8.838 0.726 -14.078 1.00 89.38 195 ASP A CA 1
ATOM 1523 C C . ASP A 1 195 ? -8.074 -0.158 -13.069 1.00 89.38 195 ASP A C 1
ATOM 1525 O O . ASP A 1 195 ? -7.877 -1.347 -13.333 1.00 89.38 195 ASP A O 1
ATOM 1529 N N . ILE A 1 196 ? -7.692 0.376 -11.897 1.00 91.00 196 ILE A N 1
ATOM 1530 C CA . ILE A 1 196 ? -7.091 -0.408 -10.798 1.00 91.00 196 ILE A CA 1
ATOM 1531 C C . ILE A 1 196 ? -8.089 -1.439 -10.269 1.00 91.00 196 ILE A C 1
ATOM 1533 O O . ILE A 1 196 ? -7.742 -2.613 -10.136 1.00 91.00 196 ILE A O 1
ATOM 1537 N N . LEU A 1 197 ? -9.320 -1.010 -9.979 1.00 89.75 197 LEU A N 1
ATOM 1538 C CA . LEU A 1 197 ? -10.367 -1.886 -9.461 1.00 89.75 197 LEU A CA 1
ATOM 1539 C C . LEU A 1 197 ? -10.708 -2.977 -10.475 1.00 89.75 197 LEU A C 1
ATOM 1541 O O . LEU A 1 197 ? -10.734 -4.145 -10.113 1.00 89.75 197 LEU A O 1
ATOM 1545 N N . ARG A 1 198 ? -10.852 -2.634 -11.760 1.00 89.56 198 ARG A N 1
ATOM 1546 C CA . ARG A 1 198 ? -11.095 -3.613 -12.829 1.00 89.56 198 ARG A CA 1
ATOM 1547 C C . ARG A 1 198 ? -9.963 -4.631 -12.950 1.00 89.56 198 ARG A C 1
ATOM 1549 O O . ARG A 1 198 ? -10.238 -5.809 -13.154 1.00 89.56 198 ARG A O 1
ATOM 1556 N N . ALA A 1 199 ? -8.705 -4.200 -12.842 1.00 83.69 199 ALA A N 1
ATOM 1557 C CA . ALA A 1 199 ? -7.559 -5.106 -12.880 1.00 83.69 199 ALA A CA 1
ATOM 1558 C C . ALA A 1 199 ? -7.554 -6.069 -11.681 1.00 83.69 199 ALA A C 1
ATOM 1560 O O . ALA A 1 199 ? -7.360 -7.266 -11.874 1.00 83.69 199 ALA A O 1
ATOM 1561 N N . ALA A 1 200 ? -7.840 -5.569 -10.476 1.00 82.00 200 ALA A N 1
ATOM 1562 C CA . ALA A 1 200 ? -7.970 -6.400 -9.281 1.00 82.00 200 ALA A CA 1
ATOM 1563 C C . ALA A 1 200 ? -9.142 -7.387 -9.406 1.00 82.00 200 ALA A C 1
ATOM 1565 O O . ALA A 1 200 ? -8.975 -8.568 -9.128 1.00 82.00 200 ALA A O 1
ATOM 1566 N N . SER A 1 201 ? -10.292 -6.932 -9.913 1.00 71.06 201 SER A N 1
ATOM 1567 C CA . SER A 1 201 ? -11.459 -7.782 -10.159 1.00 71.06 201 SER A CA 1
ATOM 1568 C C . SER A 1 201 ? -11.209 -8.843 -11.229 1.00 71.06 201 SER A C 1
ATOM 1570 O O . SER A 1 201 ? -11.748 -9.933 -11.127 1.00 71.06 201 SER A O 1
ATOM 1572 N N . ALA A 1 202 ? -10.405 -8.561 -12.257 1.00 68.50 202 ALA A N 1
ATOM 1573 C CA . ALA A 1 202 ? -10.042 -9.546 -13.277 1.00 68.50 202 ALA A CA 1
ATOM 1574 C C . ALA A 1 202 ? -9.040 -10.589 -12.752 1.00 68.50 202 ALA A C 1
ATOM 1576 O O . ALA A 1 202 ? -9.108 -11.750 -13.148 1.00 68.50 202 ALA A O 1
ATOM 1577 N N . GLU A 1 203 ? -8.132 -10.189 -11.855 1.00 60.41 203 GLU A N 1
ATOM 1578 C CA . GLU A 1 203 ? -7.248 -11.117 -11.139 1.00 60.41 203 G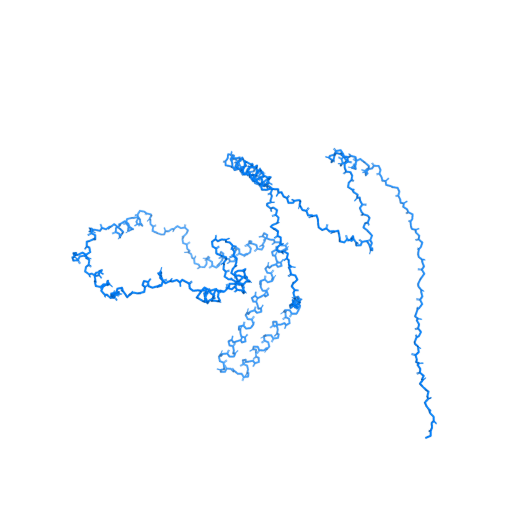LU A CA 1
ATOM 1579 C C . GLU A 1 203 ? -8.037 -12.011 -10.170 1.00 60.41 203 GLU A C 1
ATOM 1581 O O . GLU A 1 203 ? -7.726 -13.195 -10.065 1.00 60.41 203 GLU A O 1
ATOM 1586 N N . THR A 1 204 ? -9.091 -11.493 -9.527 1.00 54.66 204 THR A N 1
ATOM 1587 C CA . THR A 1 204 ? -9.969 -12.293 -8.657 1.00 54.66 204 THR A CA 1
ATOM 1588 C C . THR A 1 204 ? -11.026 -13.087 -9.423 1.00 54.66 204 THR A C 1
ATOM 1590 O O . THR A 1 204 ? -11.402 -14.151 -8.962 1.00 54.66 204 THR A O 1
ATOM 1593 N N . ALA A 1 205 ? -11.480 -12.640 -10.599 1.00 53.12 205 ALA A N 1
ATOM 1594 C CA . ALA A 1 205 ? -12.488 -13.336 -11.411 1.00 53.12 205 ALA A CA 1
ATOM 1595 C C . ALA A 1 205 ? -11.968 -14.613 -12.094 1.00 53.12 205 ALA A C 1
ATOM 1597 O O . ALA A 1 205 ? -12.761 -15.392 -12.618 1.00 53.12 205 ALA A O 1
ATOM 1598 N N . ALA A 1 206 ? -10.650 -14.839 -12.110 1.00 55.94 206 ALA A N 1
ATOM 1599 C CA . ALA A 1 206 ? -10.081 -16.120 -12.529 1.00 55.94 206 ALA A CA 1
ATOM 1600 C C . ALA A 1 206 ? -10.337 -17.241 -11.501 1.00 55.94 206 ALA A C 1
ATOM 1602 O O . ALA A 1 206 ? -10.246 -18.418 -11.849 1.00 55.94 206 ALA A O 1
ATOM 1603 N N . GLU A 1 207 ? -10.683 -16.887 -10.262 1.00 56.16 207 GLU A N 1
ATOM 1604 C CA . GLU A 1 207 ? -11.185 -17.808 -9.252 1.00 56.16 207 GLU A CA 1
ATOM 1605 C C . GLU A 1 207 ? -12.667 -17.486 -9.025 1.00 56.16 207 GLU A C 1
ATOM 1607 O O . GLU A 1 207 ? -13.010 -16.449 -8.465 1.00 56.16 207 GLU A O 1
ATOM 1612 N N . GLU A 1 208 ? -13.565 -18.352 -9.499 1.00 55.97 208 GLU A N 1
ATOM 1613 C CA . GLU A 1 208 ? -14.995 -18.288 -9.179 1.00 55.97 208 GLU A CA 1
ATOM 1614 C C . GLU A 1 208 ? -15.180 -18.501 -7.668 1.00 55.97 208 GLU A C 1
ATOM 1616 O O . GLU A 1 208 ? -15.446 -19.607 -7.199 1.00 55.97 208 GLU A O 1
ATOM 1621 N N . HIS A 1 209 ? -14.987 -17.447 -6.879 1.00 53.69 209 HIS A N 1
ATOM 1622 C CA . HIS A 1 209 ? -15.341 -17.451 -5.471 1.00 53.69 209 HIS A CA 1
ATOM 1623 C C . HIS A 1 209 ? -16.849 -17.247 -5.390 1.00 53.69 209 HIS A C 1
ATOM 1625 O O . HIS A 1 209 ? -17.339 -16.199 -5.816 1.00 53.69 209 HIS A O 1
ATOM 1631 N N . PRO A 1 210 ? -17.618 -18.230 -4.894 1.00 66.38 210 PRO A N 1
ATOM 1632 C CA . PRO A 1 210 ? -19.037 -18.020 -4.693 1.00 66.38 210 PRO A CA 1
ATOM 1633 C C . PRO A 1 210 ? -19.210 -16.861 -3.704 1.00 66.38 210 PRO A C 1
ATOM 1635 O O . PRO A 1 210 ? -18.708 -16.913 -2.584 1.00 66.38 210 PRO A O 1
ATOM 1638 N N . GLU A 1 211 ? -19.958 -15.833 -4.114 1.00 65.50 211 GLU A N 1
ATOM 1639 C CA . GLU A 1 211 ? -20.351 -14.648 -3.317 1.00 65.50 211 GLU A CA 1
ATOM 1640 C C . GLU A 1 211 ? -21.097 -15.009 -2.015 1.00 65.50 211 GLU A C 1
ATOM 1642 O O . GLU A 1 211 ? -21.496 -14.162 -1.221 1.00 65.50 211 GLU A O 1
ATOM 1647 N N . THR A 1 212 ? -21.347 -16.296 -1.790 1.00 74.94 212 THR A N 1
ATOM 1648 C CA . THR A 1 212 ? -21.995 -16.844 -0.610 1.00 74.94 212 THR A CA 1
ATOM 1649 C C . THR A 1 212 ? -21.213 -18.072 -0.170 1.00 74.94 212 THR A C 1
ATOM 1651 O O . THR A 1 212 ? -20.954 -18.969 -0.975 1.00 74.94 212 THR A O 1
ATOM 1654 N N . CYS A 1 213 ? -20.840 -18.118 1.112 1.00 71.69 213 CYS A N 1
ATOM 1655 C CA . CYS A 1 213 ? -20.195 -19.288 1.699 1.00 71.69 213 CYS A CA 1
ATOM 1656 C C . CYS A 1 213 ? -20.998 -20.555 1.348 1.00 71.69 213 CYS A C 1
ATOM 1658 O O . CYS A 1 213 ? -22.197 -20.600 1.622 1.00 71.69 213 CYS A O 1
ATOM 1660 N N . PRO A 1 214 ? -20.364 -21.604 0.791 1.00 81.31 214 PRO A N 1
ATOM 1661 C CA . PRO A 1 214 ? -21.057 -22.844 0.429 1.00 81.31 214 PRO A CA 1
ATOM 1662 C C . PRO A 1 214 ? -21.529 -23.641 1.655 1.00 81.31 214 PRO A C 1
ATOM 1664 O O . PRO A 1 214 ? -22.224 -24.644 1.512 1.00 81.31 214 PRO A O 1
ATOM 1667 N N . ILE A 1 215 ? -21.124 -23.220 2.855 1.00 82.50 215 ILE A N 1
ATOM 1668 C CA . ILE A 1 215 ? -21.507 -23.822 4.125 1.00 82.50 215 ILE A CA 1
ATOM 1669 C C . ILE A 1 215 ? -22.594 -22.951 4.748 1.00 82.50 215 ILE A C 1
ATOM 1671 O O . ILE A 1 215 ? -22.391 -21.756 4.967 1.00 82.50 215 ILE A O 1
ATOM 1675 N N . ASP A 1 216 ? -23.728 -23.575 5.050 1.00 88.69 216 ASP A N 1
ATOM 1676 C CA . ASP A 1 216 ? -24.834 -22.933 5.749 1.00 88.69 216 ASP A CA 1
ATOM 1677 C C . ASP A 1 216 ? -24.408 -22.433 7.143 1.00 88.69 216 ASP A C 1
ATOM 1679 O O . ASP A 1 216 ? -23.591 -23.054 7.835 1.00 88.69 216 ASP A O 1
ATOM 1683 N N . SER A 1 217 ? -24.971 -21.300 7.567 1.00 85.06 217 SER A N 1
ATOM 1684 C CA . SER A 1 217 ? -24.623 -20.663 8.841 1.00 85.06 217 SER A CA 1
ATOM 1685 C C . SER A 1 217 ? -24.955 -21.548 10.045 1.00 85.06 217 SER A C 1
ATOM 1687 O O . SER A 1 217 ? -24.181 -21.574 11.005 1.00 85.06 217 SER A O 1
ATOM 1689 N N . GLY A 1 218 ? -26.039 -22.329 9.980 1.00 92.19 218 GLY A N 1
ATOM 1690 C CA . GLY A 1 218 ? -26.401 -23.307 11.003 1.00 92.19 218 GLY A CA 1
ATOM 1691 C C . GLY A 1 218 ? -25.371 -24.427 11.097 1.00 92.19 218 GLY A C 1
ATOM 1692 O O . GLY A 1 218 ? -24.907 -24.751 12.187 1.00 92.19 218 GLY A O 1
ATOM 1693 N N . THR A 1 219 ? -24.909 -24.929 9.949 1.00 91.81 219 THR A N 1
ATOM 1694 C CA . THR A 1 219 ? -23.864 -25.969 9.890 1.00 91.81 219 THR A CA 1
ATOM 1695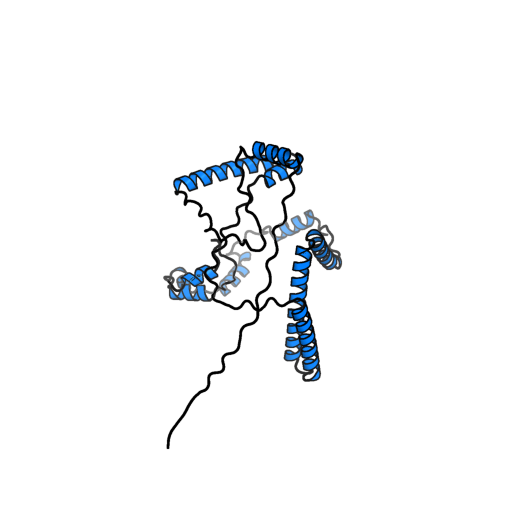 C C . THR A 1 219 ? -22.537 -25.480 10.485 1.00 91.81 219 THR A C 1
ATOM 1697 O O . THR A 1 219 ? -21.882 -26.201 11.241 1.00 91.81 219 THR A O 1
ATOM 1700 N N . LEU A 1 220 ? -22.139 -24.237 10.190 1.00 90.62 220 LEU A N 1
ATOM 1701 C CA . LEU A 1 220 ? -20.947 -23.624 10.788 1.00 90.62 220 LEU A CA 1
ATOM 1702 C C . LEU A 1 220 ? -21.094 -23.441 12.299 1.00 90.62 220 LEU A C 1
ATOM 1704 O O . LEU A 1 220 ? -20.163 -23.741 13.048 1.00 90.62 220 LEU A O 1
ATOM 1708 N N . HIS A 1 221 ? -22.254 -22.961 12.746 1.00 90.44 221 HIS A N 1
ATOM 1709 C CA . HIS A 1 221 ? -22.524 -22.725 14.158 1.00 90.44 221 HIS A CA 1
ATOM 1710 C C . HIS A 1 221 ? -22.534 -24.028 14.964 1.00 90.44 221 HIS A C 1
ATOM 1712 O O . HIS A 1 221 ? -21.915 -24.095 16.025 1.00 90.44 221 HIS A O 1
ATOM 1718 N N . GLU A 1 222 ? -23.163 -25.084 14.449 1.00 93.06 222 GLU A N 1
ATOM 1719 C CA . GLU A 1 222 ? -23.157 -26.413 15.065 1.00 93.06 222 GLU A CA 1
ATOM 1720 C C . GLU A 1 222 ? -21.742 -26.981 15.172 1.00 93.06 222 GLU A C 1
ATOM 1722 O O . GLU A 1 222 ? -21.339 -27.424 16.249 1.00 93.06 222 GLU A O 1
ATOM 1727 N N . HIS A 1 223 ? -20.955 -26.913 14.094 1.00 90.31 223 HIS A N 1
ATOM 1728 C CA . HIS A 1 223 ? -19.573 -27.385 14.108 1.00 90.31 223 HIS A CA 1
ATOM 1729 C C . HIS A 1 223 ? -18.722 -26.600 15.114 1.00 90.31 223 HIS A C 1
ATOM 1731 O O . HIS A 1 223 ? -18.018 -27.189 15.936 1.00 90.31 223 HIS A O 1
ATOM 1737 N N . PHE A 1 224 ? -18.808 -25.267 15.093 1.00 89.44 224 PHE A N 1
ATOM 1738 C CA . PHE A 1 224 ? -18.060 -24.419 16.016 1.00 89.44 224 PHE A CA 1
ATOM 1739 C C . PHE A 1 224 ? -18.450 -24.695 17.469 1.00 89.44 224 PHE A C 1
ATOM 1741 O O . PHE A 1 224 ? -17.577 -24.829 18.325 1.00 89.44 224 PHE A O 1
ATOM 1748 N N . THR A 1 225 ? -19.744 -24.849 17.739 1.00 88.25 225 THR A N 1
ATOM 1749 C CA . THR A 1 225 ? -20.252 -25.164 19.075 1.00 88.25 225 THR A CA 1
ATOM 1750 C C . THR A 1 225 ? -19.784 -26.547 19.518 1.00 88.25 225 THR A C 1
ATOM 1752 O O . THR A 1 225 ? -19.310 -26.693 20.638 1.00 88.25 225 THR A O 1
ATOM 1755 N N . ALA A 1 226 ? -19.825 -27.558 18.650 1.00 86.00 226 ALA A N 1
ATOM 1756 C CA . ALA A 1 226 ? -19.406 -28.924 18.968 1.00 86.00 226 ALA A CA 1
ATOM 1757 C C . ALA A 1 226 ? -17.895 -29.076 19.227 1.00 86.00 226 ALA A C 1
ATOM 1759 O O . ALA A 1 226 ? -17.492 -29.990 19.958 1.00 86.00 226 ALA A O 1
ATOM 1760 N N . VAL A 1 227 ? -17.072 -28.222 18.611 1.00 85.88 227 VAL A N 1
ATOM 1761 C CA . VAL A 1 227 ? -15.610 -28.201 18.783 1.00 85.88 227 VAL A CA 1
ATOM 1762 C C . VAL A 1 227 ? -15.195 -27.369 19.995 1.00 85.88 227 VAL A C 1
ATOM 1764 O O . VAL A 1 227 ? -14.305 -27.783 20.732 1.00 85.88 227 VAL A O 1
ATOM 1767 N N . ASN A 1 228 ? -15.835 -26.219 20.218 1.00 78.25 228 ASN A N 1
ATOM 1768 C CA . ASN A 1 228 ? -15.424 -25.271 21.257 1.00 78.25 228 ASN A CA 1
ATOM 1769 C C . ASN A 1 228 ? -16.182 -25.430 22.577 1.00 78.25 228 ASN A C 1
ATOM 1771 O O . ASN A 1 228 ? -15.756 -24.871 23.583 1.00 78.25 228 ASN A O 1
ATOM 1775 N N . SER A 1 229 ? -17.282 -26.186 22.603 1.00 78.56 229 SER A N 1
ATOM 1776 C CA . SER A 1 229 ? -17.967 -26.515 23.855 1.00 78.56 229 SER A CA 1
ATOM 1777 C C . SER A 1 229 ? -17.160 -27.582 24.597 1.00 78.56 229 SER A C 1
ATOM 1779 O O . SER A 1 229 ? -17.031 -28.704 24.089 1.00 78.56 229 SER A O 1
ATOM 1781 N N . PRO A 1 230 ? -16.616 -27.282 25.792 1.00 69.44 230 PRO A N 1
ATOM 1782 C CA . PRO A 1 230 ? -15.868 -28.257 26.571 1.00 69.44 230 PRO A CA 1
ATOM 1783 C C . PRO A 1 230 ? -16.775 -29.446 26.888 1.00 69.44 230 PRO A C 1
ATOM 1785 O O . PRO A 1 230 ? -17.784 -29.308 27.574 1.00 69.44 230 PRO A O 1
ATOM 1788 N N . ARG A 1 231 ? -16.432 -30.633 26.378 1.00 68.31 231 ARG A N 1
ATOM 1789 C CA . ARG A 1 231 ? -17.215 -31.857 26.637 1.00 68.31 231 ARG A CA 1
ATOM 1790 C C . ARG A 1 231 ? -17.062 -32.350 28.074 1.00 68.31 231 ARG A C 1
ATOM 1792 O O . ARG A 1 231 ? -17.884 -33.121 28.554 1.00 68.31 231 ARG A O 1
ATOM 1799 N N . ILE A 1 232 ? -15.980 -31.935 28.727 1.00 71.44 232 ILE A N 1
ATOM 1800 C CA . ILE A 1 232 ? -15.593 -32.300 30.085 1.00 71.44 232 ILE A CA 1
ATOM 1801 C C . ILE A 1 232 ? -14.955 -31.052 30.701 1.00 71.44 232 ILE A C 1
ATOM 1803 O O . ILE A 1 232 ? -14.219 -30.339 30.014 1.00 71.44 232 ILE A O 1
ATOM 1807 N N . ASN A 1 233 ? -15.226 -30.786 31.980 1.00 77.25 233 ASN A N 1
ATOM 1808 C CA . ASN A 1 233 ? -14.481 -29.775 32.726 1.00 77.25 233 ASN A CA 1
ATOM 1809 C C . ASN A 1 233 ? -13.001 -30.164 32.713 1.00 77.25 233 ASN A C 1
ATOM 1811 O O . ASN A 1 233 ? -12.643 -31.246 33.173 1.00 77.25 233 ASN A O 1
ATOM 1815 N N . PHE A 1 234 ? -12.149 -29.306 32.155 1.00 79.06 234 PHE A N 1
ATOM 1816 C CA . PHE A 1 234 ? -10.717 -29.564 32.144 1.00 79.06 234 PHE A CA 1
ATOM 1817 C C . PHE A 1 234 ? -10.185 -29.482 33.576 1.00 79.06 234 PHE A C 1
ATOM 1819 O O . PHE A 1 234 ? -10.116 -28.401 34.160 1.00 79.06 234 PHE A O 1
ATOM 1826 N N . LEU A 1 235 ? -9.839 -30.638 34.140 1.00 82.31 235 LEU A N 1
ATOM 1827 C CA . LEU A 1 235 ? -9.237 -30.763 35.459 1.00 82.31 235 LEU A CA 1
ATOM 1828 C C . LEU A 1 235 ? -7.758 -31.129 35.270 1.00 82.31 235 LEU A C 1
ATOM 1830 O O . LEU A 1 235 ? -7.458 -32.264 34.887 1.00 82.31 235 LEU A O 1
ATOM 1834 N N . PRO A 1 236 ? -6.827 -30.183 35.516 1.00 80.19 236 PRO A N 1
ATOM 1835 C CA . PRO A 1 236 ? -5.407 -30.355 35.223 1.00 80.19 236 PRO A CA 1
ATOM 1836 C C . PRO A 1 236 ? -4.756 -31.541 35.923 1.00 80.19 236 PRO A C 1
ATOM 1838 O O . PRO A 1 236 ? -3.712 -31.976 35.456 1.00 80.19 236 PRO A O 1
ATOM 1841 N N . ASP A 1 237 ? -5.351 -32.055 37.003 1.00 85.19 237 ASP A N 1
ATOM 1842 C CA . ASP A 1 237 ? -4.836 -33.166 37.814 1.00 85.19 237 ASP A CA 1
ATOM 1843 C C . ASP A 1 237 ? -5.414 -34.535 37.412 1.00 85.19 237 ASP A C 1
ATOM 1845 O O . ASP A 1 237 ? -4.866 -35.578 37.765 1.00 85.19 237 ASP A O 1
ATOM 1849 N N . GLU A 1 238 ? -6.481 -34.565 36.610 1.00 88.00 238 GLU A N 1
ATOM 1850 C CA . GLU A 1 238 ? -7.113 -35.808 36.164 1.00 88.00 238 GLU A CA 1
ATOM 1851 C C . GLU A 1 238 ? -6.473 -36.367 34.881 1.00 88.00 238 GLU A C 1
ATOM 1853 O O . GLU A 1 238 ? -5.527 -35.807 34.318 1.00 88.00 238 GLU A O 1
ATOM 1858 N N . ALA A 1 239 ? -6.985 -37.501 34.392 1.00 83.50 239 ALA A N 1
ATOM 1859 C CA . ALA A 1 239 ? -6.521 -38.126 33.153 1.00 83.50 239 ALA A CA 1
ATOM 1860 C C . ALA A 1 239 ? -6.656 -37.198 31.929 1.00 83.50 239 ALA A C 1
ATOM 1862 O O . ALA A 1 239 ? -5.796 -37.223 31.051 1.00 83.50 239 ALA A O 1
ATOM 1863 N N . CYS A 1 240 ? -7.681 -36.334 31.891 1.00 81.94 240 CYS A N 1
ATOM 1864 C CA . CYS A 1 240 ? -7.867 -35.359 30.810 1.00 81.94 240 CYS A CA 1
ATOM 1865 C C . CYS A 1 240 ? -6.759 -34.286 30.760 1.00 81.94 240 CYS A C 1
ATOM 1867 O O . CYS A 1 240 ? -6.482 -33.746 29.692 1.00 81.94 240 CYS A O 1
ATOM 1869 N N . GLY A 1 241 ? -6.084 -34.029 31.886 1.00 83.25 241 GLY A N 1
ATOM 1870 C CA . GLY A 1 241 ? -4.951 -33.111 32.001 1.00 83.25 241 GLY A CA 1
ATOM 1871 C C . GLY A 1 241 ? -3.581 -33.738 31.728 1.00 83.25 241 GLY A C 1
ATOM 1872 O O . GLY A 1 241 ? -2.582 -33.029 31.798 1.00 83.25 241 GLY A O 1
ATOM 1873 N N . ALA A 1 242 ? -3.486 -35.038 31.417 1.00 86.12 242 ALA A N 1
ATOM 1874 C CA . ALA A 1 242 ? -2.197 -35.729 31.291 1.00 86.12 242 ALA A CA 1
ATOM 1875 C C . ALA A 1 242 ? -1.288 -35.125 30.205 1.00 86.12 242 ALA A C 1
ATOM 1877 O O . ALA A 1 242 ? -0.135 -34.820 30.493 1.00 86.12 242 ALA A O 1
ATOM 1878 N N . LEU A 1 243 ? -1.828 -34.866 29.007 1.00 83.69 243 LEU A N 1
ATOM 1879 C CA . LEU A 1 243 ? -1.085 -34.229 27.908 1.00 83.69 243 LEU A CA 1
ATOM 1880 C C . LEU A 1 243 ? -0.649 -32.801 28.253 1.00 83.69 243 LEU A C 1
ATOM 1882 O O . LEU A 1 243 ? 0.423 -32.363 27.857 1.00 83.69 243 LEU A O 1
ATOM 1886 N N . PHE A 1 244 ? -1.472 -32.074 29.011 1.00 84.06 244 PHE A N 1
ATOM 1887 C CA . PHE A 1 244 ? -1.122 -30.741 29.490 1.00 84.06 244 PHE A CA 1
ATOM 1888 C C . PHE A 1 244 ? 0.021 -30.800 30.505 1.00 84.06 244 PHE A C 1
ATOM 1890 O O . PHE A 1 244 ? 0.958 -30.018 30.405 1.00 84.06 244 PHE A O 1
ATOM 1897 N N . ARG A 1 245 ? -0.016 -31.743 31.456 1.00 88.50 245 ARG A N 1
ATOM 1898 C CA . ARG A 1 245 ? 1.072 -31.931 32.427 1.00 88.50 245 ARG A CA 1
ATOM 1899 C C . ARG A 1 245 ? 2.367 -32.386 31.756 1.00 88.50 245 ARG A C 1
ATOM 1901 O O . ARG A 1 245 ? 3.426 -31.920 32.153 1.00 88.50 245 ARG A O 1
ATOM 1908 N N . GLU A 1 246 ? 2.284 -33.247 30.744 1.00 88.00 246 GLU A N 1
ATOM 1909 C CA . GLU A 1 246 ? 3.426 -33.659 29.918 1.00 88.00 246 GLU A CA 1
ATOM 1910 C C . GLU A 1 246 ? 4.017 -32.462 29.158 1.00 88.00 246 GLU A C 1
ATOM 1912 O O . GLU A 1 246 ? 5.200 -32.172 29.301 1.00 88.00 246 GLU A O 1
ATOM 1917 N N . ALA A 1 247 ? 3.181 -31.676 28.473 1.00 85.62 247 ALA A N 1
ATOM 1918 C CA . ALA A 1 247 ? 3.622 -30.458 27.793 1.00 85.62 247 ALA A CA 1
ATOM 1919 C C . ALA A 1 247 ? 4.222 -29.424 28.763 1.00 85.62 247 ALA A C 1
ATOM 1921 O O . ALA A 1 247 ? 5.217 -28.781 28.447 1.00 85.62 247 ALA A O 1
ATOM 1922 N N . MET A 1 248 ? 3.654 -29.272 29.962 1.00 82.69 248 MET A N 1
ATOM 1923 C CA . MET A 1 248 ? 4.193 -28.386 31.000 1.00 82.69 248 MET A CA 1
ATOM 1924 C C . MET A 1 248 ? 5.492 -28.916 31.620 1.00 82.69 248 MET A C 1
ATOM 1926 O O . MET A 1 248 ? 6.288 -28.118 32.110 1.00 82.69 248 MET A O 1
ATOM 1930 N N . ALA A 1 249 ? 5.737 -30.229 31.590 1.00 82.25 249 ALA A N 1
ATOM 1931 C CA . ALA A 1 249 ? 7.006 -30.808 32.021 1.00 82.25 249 ALA A CA 1
ATOM 1932 C C . ALA A 1 249 ? 8.142 -30.471 31.037 1.00 82.25 249 ALA A C 1
ATOM 1934 O O . ALA A 1 249 ? 9.262 -30.200 31.476 1.00 82.25 249 ALA A O 1
ATOM 1935 N N . ASP A 1 250 ? 7.840 -30.393 29.736 1.00 78.88 250 ASP A N 1
ATOM 1936 C CA . ASP A 1 250 ? 8.795 -29.993 28.690 1.00 78.88 250 ASP A CA 1
ATOM 1937 C C . ASP A 1 250 ? 9.180 -28.508 28.755 1.00 78.88 250 ASP A C 1
ATOM 1939 O O . ASP A 1 250 ? 10.273 -28.124 28.336 1.00 78.88 250 ASP A O 1
ATOM 1943 N N . VAL A 1 251 ? 8.312 -27.661 29.321 1.00 73.56 251 VAL A N 1
ATOM 1944 C CA . VAL A 1 251 ? 8.566 -26.217 29.492 1.00 73.56 251 VAL A CA 1
ATOM 1945 C C . VAL A 1 251 ? 9.695 -25.946 30.507 1.00 73.56 251 VAL A C 1
ATOM 1947 O O . VAL A 1 251 ? 10.238 -24.841 30.552 1.00 73.56 251 VAL A O 1
ATOM 1950 N N . GLY A 1 252 ? 10.138 -26.970 31.247 1.00 69.56 252 GLY A N 1
ATOM 1951 C CA . GLY A 1 252 ? 11.227 -26.879 32.215 1.00 69.56 252 GLY A CA 1
ATOM 1952 C C . GLY A 1 252 ? 10.833 -26.102 33.474 1.00 69.56 252 GLY A C 1
ATOM 1953 O O . GLY A 1 252 ? 9.828 -25.393 33.525 1.00 69.56 252 GLY A O 1
ATOM 1954 N N . THR A 1 253 ? 11.629 -26.228 34.539 1.00 63.50 253 THR A N 1
ATOM 1955 C CA . THR A 1 253 ? 11.468 -25.353 35.708 1.00 63.50 253 THR A CA 1
ATOM 1956 C C . THR A 1 253 ? 11.668 -23.908 35.260 1.00 63.50 253 THR A C 1
ATOM 1958 O O . THR A 1 253 ? 12.656 -23.671 34.557 1.00 63.50 253 THR A O 1
ATOM 1961 N N . PRO A 1 254 ? 10.814 -22.950 35.671 1.00 55.38 254 PRO A N 1
ATOM 1962 C CA . PRO A 1 254 ? 11.028 -21.539 35.386 1.00 55.38 254 PRO A CA 1
ATOM 1963 C C . PRO A 1 254 ? 12.438 -21.166 35.842 1.00 55.38 254 PRO A C 1
ATOM 1965 O O . PRO A 1 254 ? 12.700 -21.054 37.039 1.00 55.38 254 PRO A O 1
ATOM 1968 N N . GLN A 1 255 ? 13.377 -21.045 34.902 1.00 53.22 255 GLN A N 1
ATOM 1969 C CA . GLN A 1 255 ? 14.672 -20.467 35.218 1.00 53.22 255 GLN A CA 1
ATOM 1970 C C . GLN A 1 255 ? 14.391 -19.043 35.681 1.00 53.22 255 GLN A C 1
ATOM 1972 O O . GLN A 1 255 ? 13.503 -18.383 35.138 1.00 53.22 255 GLN A O 1
ATOM 1977 N N . GLU A 1 256 ? 15.132 -18.573 36.679 1.00 53.16 256 GLU A N 1
ATOM 1978 C CA . GLU A 1 256 ? 15.073 -17.212 37.210 1.00 53.16 256 GLU A CA 1
ATOM 1979 C C . GLU A 1 256 ? 15.489 -16.142 36.175 1.00 53.16 256 GLU A C 1
ATOM 1981 O O . GLU A 1 256 ? 16.153 -15.170 36.497 1.00 53.16 256 GLU A O 1
ATOM 1986 N N . ARG A 1 257 ? 14.993 -16.193 34.936 1.00 48.62 257 ARG A N 1
ATOM 1987 C CA . ARG A 1 257 ? 14.809 -15.002 34.096 1.00 48.62 257 ARG A CA 1
ATOM 1988 C C . ARG A 1 257 ? 13.697 -14.094 34.644 1.00 48.62 257 ARG A C 1
ATOM 1990 O O . ARG A 1 257 ? 13.028 -13.403 33.887 1.00 48.62 257 ARG A O 1
ATOM 1997 N N . ARG A 1 258 ? 13.479 -14.091 35.964 1.00 47.00 258 ARG A N 1
ATOM 1998 C CA . ARG A 1 258 ? 12.796 -12.987 36.642 1.00 47.00 258 ARG A CA 1
ATOM 1999 C C . ARG A 1 258 ? 13.651 -11.726 36.607 1.00 47.00 258 ARG A C 1
ATOM 2001 O O . ARG A 1 258 ? 13.073 -10.651 36.587 1.00 47.00 258 ARG A O 1
ATOM 2008 N N . SER A 1 259 ? 14.971 -11.877 36.473 1.00 49.75 259 SER A N 1
ATOM 2009 C CA . SER A 1 259 ? 15.909 -10.764 36.327 1.00 49.75 259 SER A CA 1
ATOM 2010 C C . SER A 1 259 ? 15.512 -9.821 35.174 1.00 49.75 259 SER A C 1
ATOM 2012 O O . SER A 1 259 ? 15.439 -8.620 35.366 1.00 49.75 259 SER A O 1
ATOM 2014 N N . ALA A 1 260 ? 15.046 -10.335 34.030 1.00 54.16 260 ALA A N 1
ATOM 2015 C CA . ALA A 1 260 ? 14.658 -9.490 32.892 1.00 54.16 260 ALA A CA 1
ATOM 2016 C C . ALA A 1 260 ? 13.493 -8.504 33.160 1.00 54.16 260 ALA A C 1
ATOM 2018 O O . ALA A 1 260 ? 13.292 -7.587 32.371 1.00 54.16 260 ALA A O 1
ATOM 2019 N N . LEU A 1 261 ? 12.702 -8.701 34.227 1.00 51.84 261 LEU A N 1
ATOM 2020 C CA . LEU A 1 261 ? 11.607 -7.800 34.629 1.00 51.84 261 LEU A CA 1
ATOM 2021 C C . LEU A 1 261 ? 11.831 -7.150 36.008 1.00 51.84 261 LEU A C 1
ATOM 2023 O O . LEU A 1 261 ? 10.998 -6.351 36.431 1.00 51.84 261 LEU A O 1
ATOM 2027 N N . THR A 1 262 ? 12.902 -7.511 36.723 1.00 60.81 262 THR A N 1
ATOM 2028 C CA . THR A 1 262 ? 13.241 -6.968 38.054 1.00 60.81 262 THR A CA 1
ATOM 2029 C C . THR A 1 262 ? 14.589 -6.260 38.110 1.00 60.81 262 THR A C 1
ATOM 2031 O O . THR A 1 262 ? 14.828 -5.528 39.067 1.00 60.81 262 THR A O 1
ATOM 2034 N N . ASP A 1 263 ? 15.467 -6.489 37.136 1.00 63.94 263 ASP A N 1
ATOM 2035 C CA . ASP A 1 263 ? 16.749 -5.804 37.025 1.00 63.94 263 ASP A CA 1
ATOM 2036 C C . ASP A 1 263 ? 16.498 -4.343 36.623 1.00 63.94 263 ASP A C 1
ATOM 2038 O O . ASP A 1 263 ? 15.582 -4.040 35.851 1.00 63.94 263 ASP A O 1
ATOM 2042 N N . GLU A 1 264 ? 17.283 -3.420 37.184 1.00 70.75 264 GLU A N 1
ATOM 2043 C CA . GLU A 1 264 ? 17.230 -2.014 36.786 1.00 70.75 264 GLU A CA 1
ATOM 2044 C C . GLU A 1 264 ? 17.613 -1.907 35.309 1.00 70.75 264 GLU A C 1
ATOM 2046 O O . GLU A 1 264 ? 18.732 -2.244 34.930 1.00 70.75 264 GLU A O 1
ATOM 2051 N N . LEU A 1 265 ? 16.667 -1.447 34.484 1.00 71.06 265 LEU A N 1
ATOM 2052 C CA . LEU A 1 265 ? 16.877 -1.213 33.060 1.00 71.06 265 LEU A CA 1
ATOM 2053 C C . LEU A 1 265 ? 18.011 -0.197 32.890 1.00 71.06 265 LEU A C 1
ATOM 2055 O O . LEU A 1 265 ? 17.855 0.979 33.231 1.00 71.06 265 LEU A O 1
ATOM 2059 N N . THR A 1 266 ? 19.155 -0.656 32.391 1.00 75.06 266 THR A N 1
ATOM 2060 C CA . THR A 1 266 ? 20.325 0.209 32.229 1.00 75.06 266 THR A CA 1
ATOM 2061 C C . THR A 1 266 ? 20.170 1.088 30.989 1.00 75.06 266 THR A C 1
ATOM 2063 O O . THR A 1 266 ? 19.505 0.717 30.020 1.00 75.06 266 THR A O 1
ATOM 2066 N N . VAL A 1 267 ? 20.777 2.279 31.005 1.00 73.75 267 VAL A N 1
ATOM 2067 C CA . VAL A 1 267 ? 20.720 3.215 29.865 1.00 73.75 267 VAL A CA 1
ATOM 2068 C C . VAL A 1 267 ? 21.288 2.564 28.598 1.00 73.75 267 VAL A C 1
ATOM 2070 O O . VAL A 1 267 ? 20.664 2.647 27.543 1.00 73.75 267 VAL A O 1
ATOM 2073 N N . ASP A 1 268 ? 22.378 1.806 28.730 1.00 71.19 268 ASP A N 1
ATOM 2074 C CA . ASP A 1 268 ? 23.017 1.078 27.627 1.00 71.19 268 ASP A CA 1
ATOM 2075 C C . ASP A 1 268 ? 22.060 0.067 26.956 1.00 71.19 268 ASP A C 1
ATOM 2077 O O . ASP A 1 268 ? 22.012 -0.045 25.731 1.00 71.19 268 ASP A O 1
ATOM 2081 N N . GLU A 1 269 ? 21.229 -0.636 27.735 1.00 77.00 269 GLU A N 1
ATOM 2082 C CA . GLU A 1 269 ? 20.229 -1.572 27.198 1.00 77.00 269 GLU A CA 1
ATOM 2083 C C . GLU A 1 269 ? 19.107 -0.850 26.441 1.00 77.00 269 GLU A C 1
ATOM 2085 O O . GLU A 1 269 ? 18.624 -1.340 25.415 1.00 77.00 269 GLU A O 1
ATOM 2090 N N . VAL A 1 270 ? 18.695 0.328 26.919 1.00 74.12 270 VAL A N 1
ATOM 2091 C CA . VAL A 1 270 ? 17.707 1.176 26.234 1.00 74.12 270 VAL A CA 1
ATOM 2092 C C . VAL A 1 270 ? 18.272 1.688 24.912 1.00 74.12 270 VAL A C 1
ATOM 2094 O O . VAL A 1 270 ? 17.575 1.663 23.893 1.00 74.12 270 VAL A O 1
ATOM 2097 N N . GLU A 1 271 ? 19.535 2.106 24.903 1.00 75.25 271 GLU A N 1
ATOM 2098 C CA . GLU A 1 271 ? 20.236 2.552 23.701 1.00 75.25 271 GLU A CA 1
ATOM 2099 C C . GLU A 1 271 ? 20.379 1.432 22.669 1.00 75.25 271 GLU A C 1
ATOM 2101 O O . GLU A 1 271 ? 20.056 1.638 21.495 1.00 75.25 271 GLU A O 1
ATOM 2106 N N . ASP A 1 272 ? 20.771 0.228 23.088 1.00 76.69 272 ASP A N 1
ATOM 2107 C CA . ASP A 1 272 ? 20.890 -0.931 22.203 1.00 76.69 272 ASP A CA 1
ATOM 2108 C C . ASP A 1 272 ? 19.548 -1.285 21.545 1.00 76.69 272 ASP A C 1
ATOM 2110 O O . ASP A 1 272 ? 19.483 -1.537 20.334 1.00 76.69 272 ASP A O 1
ATOM 2114 N N . GLN A 1 273 ? 18.452 -1.244 22.308 1.00 72.69 273 GLN A N 1
ATOM 2115 C CA . GLN A 1 273 ? 17.104 -1.490 21.785 1.00 72.69 273 GLN A CA 1
ATOM 2116 C C . GLN A 1 273 ? 16.634 -0.371 20.842 1.00 72.69 273 GLN A C 1
ATOM 2118 O O . GLN A 1 273 ? 16.087 -0.639 19.765 1.00 72.69 273 GLN A O 1
ATOM 2123 N N . LEU A 1 274 ? 16.908 0.893 21.177 1.00 72.88 274 LEU A N 1
ATOM 2124 C CA . LEU A 1 274 ? 16.637 2.042 20.305 1.00 72.88 274 LEU A CA 1
ATOM 2125 C C . LEU A 1 274 ? 17.446 1.980 19.002 1.00 72.88 274 LEU A C 1
ATOM 2127 O O . LEU A 1 274 ? 16.961 2.379 17.935 1.00 72.88 274 LEU A O 1
ATOM 2131 N N . MET A 1 275 ? 18.669 1.456 19.052 1.00 72.94 275 MET A N 1
ATOM 2132 C CA . MET A 1 275 ? 19.524 1.288 17.882 1.00 72.94 275 MET A CA 1
ATOM 2133 C C . MET A 1 275 ? 19.035 0.165 16.967 1.00 72.94 275 MET A C 1
ATOM 2135 O O . MET A 1 275 ? 19.056 0.350 15.742 1.00 72.94 275 MET A O 1
ATOM 2139 N N . GLN A 1 276 ? 18.523 -0.930 17.536 1.00 77.31 276 GLN A N 1
ATOM 2140 C CA . GLN A 1 276 ? 17.901 -2.036 16.798 1.00 77.31 276 GLN A CA 1
ATOM 2141 C C . GLN A 1 276 ? 16.608 -1.624 16.081 1.00 77.31 276 GLN A C 1
ATOM 2143 O O . GLN A 1 276 ? 16.349 -2.094 14.968 1.00 77.31 276 GLN A O 1
ATOM 2148 N N . ALA A 1 277 ? 15.821 -0.711 16.657 1.00 72.88 277 ALA A N 1
ATOM 2149 C CA . ALA A 1 277 ? 14.608 -0.209 16.020 1.00 72.88 277 ALA A CA 1
ATOM 2150 C C . ALA A 1 277 ? 14.923 0.516 14.696 1.00 72.88 277 ALA A C 1
ATOM 2152 O O . ALA A 1 277 ? 15.757 1.425 14.621 1.00 72.88 277 ALA A O 1
ATOM 2153 N N . ALA A 1 278 ? 14.255 0.131 13.608 1.00 73.94 278 ALA A N 1
ATOM 2154 C CA . ALA A 1 278 ? 14.433 0.787 12.317 1.00 73.94 278 ALA A CA 1
ATOM 2155 C C . ALA A 1 278 ? 13.806 2.192 12.341 1.00 73.94 278 ALA A C 1
ATOM 2157 O O . ALA A 1 278 ? 12.672 2.362 12.779 1.00 73.94 278 ALA A O 1
ATOM 2158 N N . THR A 1 279 ? 14.500 3.210 11.825 1.00 73.56 279 THR A N 1
ATOM 2159 C CA . THR A 1 279 ? 14.012 4.610 11.827 1.00 73.56 279 THR A CA 1
ATOM 2160 C C . THR A 1 279 ? 12.745 4.832 11.006 1.00 73.56 279 THR A C 1
ATOM 2162 O O . THR A 1 279 ? 12.070 5.838 11.173 1.00 73.56 279 THR A O 1
ATOM 2165 N N . ASN A 1 280 ? 12.440 3.913 10.094 1.00 78.75 280 ASN A N 1
ATOM 2166 C CA . ASN A 1 280 ? 11.265 3.926 9.230 1.00 78.75 280 ASN A CA 1
ATOM 2167 C C . ASN A 1 280 ? 10.183 2.933 9.677 1.00 78.75 280 ASN A C 1
ATOM 2169 O O . ASN A 1 280 ? 9.295 2.619 8.884 1.00 78.75 280 ASN A O 1
ATOM 2173 N N . SER A 1 281 ? 10.292 2.394 10.891 1.00 78.06 281 SER A N 1
ATOM 2174 C CA . SER A 1 281 ? 9.203 1.626 11.486 1.00 78.06 281 SER A CA 1
ATOM 2175 C C . SER A 1 281 ? 7.995 2.531 11.737 1.00 78.06 281 SER A C 1
ATOM 2177 O O . SER A 1 281 ? 8.112 3.759 11.806 1.00 78.06 281 SER A O 1
ATOM 2179 N N . SER A 1 282 ? 6.812 1.921 11.792 1.00 77.31 282 SER A N 1
ATOM 2180 C CA . SER A 1 282 ? 5.579 2.634 12.113 1.00 77.31 282 SER A CA 1
ATOM 2181 C C . SER A 1 282 ? 5.695 3.310 13.486 1.00 77.31 282 SER A C 1
ATOM 2183 O O . SER A 1 282 ? 6.331 2.733 14.369 1.00 77.31 282 SER A O 1
ATOM 2185 N N . PRO A 1 283 ? 5.091 4.496 13.678 1.00 81.94 283 PRO A N 1
ATOM 2186 C CA . PRO A 1 283 ? 5.072 5.169 14.973 1.00 81.94 283 PRO A CA 1
ATOM 2187 C C . PRO A 1 283 ? 4.512 4.285 16.091 1.00 81.94 283 PRO A C 1
ATOM 2189 O O . PRO A 1 283 ? 3.693 3.398 15.833 1.00 81.94 283 PRO A O 1
ATOM 2192 N N . GLY A 1 284 ? 4.959 4.546 17.319 1.00 72.06 284 GLY A N 1
ATOM 2193 C CA . GLY A 1 284 ? 4.425 3.901 18.515 1.00 72.06 284 GLY A CA 1
ATOM 2194 C C . GLY A 1 284 ? 2.995 4.348 18.842 1.00 72.06 284 GLY A C 1
ATOM 2195 O O . GLY A 1 284 ? 2.377 5.129 18.116 1.00 72.06 284 GLY A O 1
ATOM 2196 N N . HIS A 1 285 ? 2.464 3.863 19.968 1.00 75.00 285 HIS A N 1
ATOM 2197 C CA . HIS A 1 285 ? 1.128 4.230 20.471 1.00 75.00 285 HIS A CA 1
ATOM 2198 C C . HIS A 1 285 ? 0.959 5.730 20.763 1.00 75.00 285 HIS A C 1
ATOM 2200 O O . HIS A 1 285 ? -0.158 6.234 20.812 1.00 75.00 285 HIS A O 1
ATOM 2206 N N . ASP A 1 286 ? 2.070 6.431 20.942 1.00 80.31 286 ASP A N 1
ATOM 2207 C CA . ASP A 1 286 ? 2.190 7.871 21.135 1.00 80.31 286 ASP A CA 1
ATOM 2208 C C . ASP A 1 286 ? 2.191 8.672 19.819 1.00 80.31 286 ASP A C 1
ATOM 2210 O O . ASP A 1 286 ? 2.228 9.901 19.836 1.00 80.31 286 ASP A O 1
ATOM 2214 N N . GLY A 1 287 ? 2.179 7.997 18.665 1.00 79.81 287 GLY A N 1
ATOM 2215 C CA . GLY A 1 287 ? 2.211 8.628 17.346 1.00 79.81 287 GLY A CA 1
ATOM 2216 C C . GLY A 1 287 ? 3.568 9.229 16.966 1.00 79.81 287 GLY A C 1
ATOM 2217 O O . GLY A 1 287 ? 3.683 9.857 15.909 1.00 79.81 287 GLY A O 1
ATOM 2218 N N . VAL A 1 288 ? 4.612 9.023 17.777 1.00 79.75 288 VAL A N 1
ATOM 2219 C CA . VAL A 1 288 ? 5.960 9.542 17.524 1.00 79.75 288 VAL A CA 1
ATOM 2220 C C . VAL A 1 288 ? 6.766 8.506 16.740 1.00 79.75 288 VAL A C 1
ATOM 2222 O O . VAL A 1 288 ? 6.837 7.326 17.085 1.00 79.75 288 VAL A O 1
ATOM 2225 N N . GLY A 1 289 ? 7.375 8.941 15.636 1.00 80.81 289 GLY A N 1
ATOM 2226 C CA . GLY A 1 289 ? 8.235 8.086 14.821 1.00 80.81 289 GLY A CA 1
ATOM 2227 C C . GLY A 1 289 ? 9.560 7.760 15.516 1.00 80.81 289 GLY A C 1
ATOM 2228 O O . GLY A 1 289 ? 10.157 8.602 16.189 1.00 80.81 289 GLY A O 1
ATOM 2229 N N . TYR A 1 290 ? 10.081 6.551 15.294 1.00 80.12 290 TYR A N 1
ATOM 2230 C CA . TYR A 1 290 ? 11.390 6.128 15.811 1.00 80.12 290 TYR A CA 1
ATOM 2231 C C . TYR A 1 290 ? 12.562 6.975 15.279 1.00 80.12 290 TYR A C 1
ATOM 2233 O O . TYR A 1 290 ? 13.639 6.996 15.871 1.00 80.12 290 TYR A O 1
ATOM 2241 N N . ASP A 1 291 ? 12.372 7.730 14.192 1.00 80.69 291 ASP A N 1
ATOM 2242 C CA . ASP A 1 291 ? 13.330 8.729 13.712 1.00 80.69 291 ASP A CA 1
ATOM 2243 C C . ASP A 1 291 ? 13.478 9.935 14.655 1.00 80.69 291 ASP A C 1
ATOM 2245 O O . ASP A 1 291 ? 14.530 10.577 14.661 1.00 80.69 291 ASP A O 1
ATOM 2249 N N . ILE A 1 292 ? 12.446 10.250 15.442 1.00 80.44 292 ILE A N 1
ATOM 2250 C CA . ILE A 1 292 ? 12.472 11.306 16.457 1.00 80.44 292 ILE A CA 1
ATOM 2251 C C . ILE A 1 292 ? 13.219 10.799 17.689 1.00 80.44 292 ILE A C 1
ATOM 2253 O O . ILE A 1 292 ? 14.156 11.460 18.131 1.00 80.44 292 ILE A O 1
ATOM 2257 N N . TYR A 1 293 ? 12.900 9.594 18.162 1.00 73.81 293 TYR A N 1
ATOM 2258 C CA . TYR A 1 293 ? 13.593 8.953 19.282 1.00 73.81 293 TYR A CA 1
ATOM 2259 C C . TYR A 1 293 ? 15.114 8.875 19.077 1.00 73.81 293 TYR A C 1
ATOM 2261 O O . TYR A 1 293 ? 15.881 9.261 19.957 1.00 73.81 293 TYR A O 1
ATOM 2269 N N . LYS A 1 294 ? 15.579 8.520 17.870 1.00 74.50 294 LYS A N 1
ATOM 2270 C CA . LYS A 1 294 ? 17.024 8.494 17.565 1.00 74.50 294 LYS A CA 1
ATOM 2271 C C . LYS A 1 294 ? 17.712 9.861 17.557 1.00 74.50 294 LYS A C 1
ATOM 2273 O O . LYS A 1 294 ? 18.932 9.911 17.664 1.00 74.50 294 LYS A O 1
ATOM 2278 N N . LYS A 1 295 ? 16.980 10.972 17.415 1.00 75.75 295 LYS A N 1
ATOM 2279 C CA . LYS A 1 295 ? 17.579 12.319 17.523 1.00 75.75 295 LYS A CA 1
ATOM 2280 C C . LYS A 1 295 ? 17.906 12.672 18.969 1.00 75.75 295 LYS A C 1
ATOM 2282 O O . LYS A 1 295 ? 18.858 13.411 19.197 1.00 75.75 295 LYS A O 1
ATOM 2287 N N . PHE A 1 296 ? 17.126 12.143 19.907 1.00 68.69 296 PHE A N 1
ATOM 2288 C CA . PHE A 1 296 ? 17.305 12.354 21.341 1.00 68.69 296 PHE A CA 1
ATOM 2289 C C . PHE A 1 296 ? 18.157 11.265 22.003 1.00 68.69 296 PHE A C 1
ATOM 2291 O O . PHE A 1 296 ? 18.671 11.503 23.084 1.00 68.69 296 PHE A O 1
ATOM 2298 N N . ALA A 1 297 ? 18.409 10.138 21.327 1.00 65.44 297 ALA A N 1
ATOM 2299 C CA . ALA A 1 297 ? 19.334 9.101 21.795 1.00 65.44 297 ALA A CA 1
ATOM 2300 C C . ALA A 1 297 ? 20.766 9.608 22.062 1.00 65.44 297 ALA A C 1
ATOM 2302 O O . ALA A 1 297 ? 21.474 9.015 22.850 1.00 65.44 297 ALA A O 1
ATOM 2303 N N . ALA A 1 298 ? 21.200 10.716 21.449 1.00 61.12 298 ALA A N 1
ATOM 2304 C CA . ALA A 1 298 ? 22.503 11.329 21.748 1.00 61.12 298 ALA A CA 1
ATOM 2305 C C . ALA A 1 298 ? 22.516 12.190 23.034 1.00 61.12 298 ALA A C 1
ATOM 2307 O O . ALA A 1 298 ? 23.515 12.854 23.307 1.00 61.12 298 ALA A O 1
ATOM 2308 N N . GLN A 1 299 ? 21.382 12.283 23.736 1.00 59.72 299 GLN A N 1
ATOM 2309 C CA . GLN A 1 299 ? 21.177 13.074 24.958 1.00 59.72 299 GLN A CA 1
ATOM 2310 C C . GLN A 1 299 ? 20.757 12.214 26.163 1.00 59.72 299 GLN A C 1
ATOM 2312 O O . GLN A 1 299 ? 20.607 12.768 27.253 1.00 59.72 299 GLN A O 1
ATOM 2317 N N . LEU A 1 300 ? 20.518 10.917 25.938 1.00 53.81 300 LEU A N 1
ATOM 2318 C CA . LEU A 1 300 ? 20.441 9.890 26.979 1.00 53.81 300 LEU A CA 1
ATOM 2319 C C . LEU A 1 300 ? 21.870 9.503 27.393 1.00 53.81 300 LEU A C 1
ATOM 2321 O O . LEU A 1 300 ? 22.032 9.192 28.593 1.00 53.81 300 LEU A O 1
#

Sequence (300 aa):
MNPAAQRQREQPAPPARPACAPTRAEPASDHDEDIDAEIAARDGGEAFPTLPIGPGTAPARQPRLRLRQLTEDEQEAAASALQTMAEELACKIEDADSWTSGDGYISAIPAAQPHPRPTLQQQQQRQRPPRVTRTQREHRLDEALDEMAAVQQERPTSRSAVRRARRRVGRIRASMRQQQLRHDFARNESKCVEDILRAASAETAAEEHPETCPIDSGTLHEHFTAVNSPRINFLPDEACGALFREAMADVGTPQERRSALTDELTVDEVEDQLMQAATNSSPGHDGVGYDIYKKFAAQL

Foldseek 3Di:
DDDDDDDDDDDDDDDDDDDDDDDDDDDDDPVVVVVVVVVCVVVVNPDDDDDDDDPPDPDDDDPDDDDDDDDPVRVVVVVVVLVVLVVVLVVQLVPDPDPVSNVVSVVPPPDPPDDPDPPPPDPPCPPPPPPQPPVNLVVQLVVLVVCLVVCCVVPVPPPPSNVVSVVSNVVSVVVNVVVVLVVCCVVPVVVSVVVVVVVVVVVCVVDPDPPDDPDDPVRVVVVCCVVPPPPDPDDCPDPSNPVVVVVVVVVPDPDPPVCVVVPDCDLVNVLVVLVPDDQPDQDDPVRDGSVVVVVCNVVD

Radius of gyration: 36.49 Å; chains: 1; bounding box: 104×93×66 Å

Organism: Phytophthora sojae (strain P6497) (NCBI:txid1094619)

pLDDT: mean 70.7, std 18.12, range [30.23, 94.69]